Protein AF-0000000078216829 (afdb_homodimer)

Sequence (216 aa):
MSVASSDSDTYIAFGANGDVHVAVPTDGENMTVFKGSKKEAKAKECLLFFDKKTGKVRLEKIASNINVKKTSSSSFPGADSSSSSDSSSDDSDSDSGSDDEVCRLIAYMSVASSDSDTYIAFGANGDVHVAVPTDGENMTVFKGSKKEAKAKECLLFFDKKTGKVRLEKIASNINVKKTSSSSFPGADSSSSSDSSSDDSDSDSGSDDEVCRLIAY

Structure (mmCIF, N/CA/C/O backbone):
data_AF-0000000078216829-model_v1
#
loop_
_entity.id
_entity.type
_entity.pdbx_description
1 polymer 'Ell-associated factor Eaf'
#
loop_
_atom_site.group_PDB
_atom_site.id
_atom_site.type_symbol
_atom_site.label_atom_id
_atom_site.label_alt_id
_atom_site.label_comp_id
_atom_site.label_asym_id
_atom_site.label_entity_id
_atom_site.label_seq_id
_atom_site.pdbx_PDB_ins_code
_atom_site.Cartn_x
_atom_site.Cartn_y
_atom_site.Cartn_z
_atom_site.occupancy
_atom_site.B_iso_or_equiv
_atom_site.auth_seq_id
_atom_site.auth_comp_id
_atom_site.auth_asym_id
_atom_site.auth_atom_id
_atom_site.pdbx_PDB_model_num
ATOM 1 N N . MET A 1 1 ? 10.664 21.344 3.133 1 55.31 1 MET A N 1
ATOM 2 C CA . MET A 1 1 ? 9.422 20.828 3.715 1 55.31 1 MET A CA 1
ATOM 3 C C . MET A 1 1 ? 8.281 20.906 2.711 1 55.31 1 MET A C 1
ATOM 5 O O . MET A 1 1 ? 8.047 21.953 2.104 1 55.31 1 MET A O 1
ATOM 9 N N . SER A 1 2 ? 7.836 19.797 2.213 1 66 2 SER A N 1
ATOM 10 C CA . SER A 1 2 ? 6.695 19.844 1.306 1 66 2 SER A CA 1
ATOM 11 C C . SER A 1 2 ? 5.402 19.484 2.027 1 66 2 SER A C 1
ATOM 13 O O . SER A 1 2 ? 5.379 18.562 2.859 1 66 2 SER A O 1
ATOM 15 N N . VAL A 1 3 ? 4.453 20.406 1.963 1 69.94 3 VAL A N 1
ATOM 16 C CA . VAL A 1 3 ? 3.133 20.156 2.535 1 69.94 3 VAL A CA 1
ATOM 17 C C . VAL A 1 3 ? 2.16 19.734 1.435 1 69.94 3 VAL A C 1
ATOM 19 O O . VAL A 1 3 ? 2.139 20.328 0.357 1 69.94 3 VAL A O 1
ATOM 22 N N . ALA A 1 4 ? 1.515 18.672 1.757 1 71.44 4 ALA A N 1
ATOM 23 C CA . ALA A 1 4 ? 0.477 18.188 0.847 1 71.44 4 ALA A CA 1
ATOM 24 C C . ALA A 1 4 ? -0.878 18.125 1.547 1 71.44 4 ALA A C 1
ATOM 26 O O . ALA A 1 4 ? -0.945 18.016 2.773 1 71.44 4 ALA A O 1
ATOM 27 N N . SER A 1 5 ? -1.912 18.375 0.775 1 72.56 5 SER A N 1
ATOM 28 C CA . SER A 1 5 ? -3.268 18.328 1.314 1 72.56 5 SER A CA 1
ATOM 29 C C . SER A 1 5 ? -4.133 17.344 0.535 1 72.56 5 SER A C 1
ATOM 31 O O . SER A 1 5 ? -3.857 17.047 -0.63 1 72.56 5 SER A O 1
ATOM 33 N N . SER A 1 6 ? -5.047 1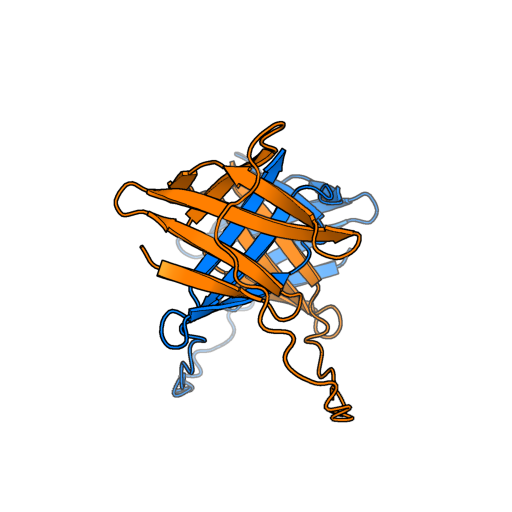6.75 1.249 1 72.69 6 SER A N 1
ATOM 34 C CA . SER A 1 6 ? -6.051 15.898 0.618 1 72.69 6 SER A CA 1
ATOM 35 C C . SER A 1 6 ? -7.363 16.656 0.413 1 72.69 6 SER A C 1
ATOM 37 O O . SER A 1 6 ? -7.5 17.797 0.845 1 72.69 6 SER A O 1
ATOM 39 N N . ASP A 1 7 ? -8.242 15.984 -0.222 1 66.12 7 ASP A N 1
ATOM 40 C CA . ASP A 1 7 ? -9.57 16.562 -0.391 1 66.12 7 ASP A CA 1
ATOM 41 C C . ASP A 1 7 ? -10.305 16.641 0.942 1 66.12 7 ASP A C 1
ATOM 43 O O . ASP A 1 7 ? -11.242 17.438 1.095 1 66.12 7 ASP A O 1
ATOM 47 N N . SER A 1 8 ? -9.914 15.93 1.936 1 68.25 8 SER A N 1
ATOM 48 C CA . SER A 1 8 ? -10.547 15.93 3.252 1 68.25 8 SER A CA 1
ATOM 49 C C . SER A 1 8 ? -9.82 16.859 4.215 1 68.25 8 SER A C 1
ATOM 51 O O . SER A 1 8 ? -9.945 16.734 5.434 1 68.25 8 SER A O 1
ATOM 53 N N . ASP A 1 9 ? -9.07 17.828 3.764 1 77.81 9 ASP A N 1
ATOM 54 C CA . ASP A 1 9 ? -8.367 18.844 4.539 1 77.81 9 ASP A CA 1
ATOM 55 C C . ASP A 1 9 ? -7.262 18.219 5.387 1 77.81 9 ASP A C 1
ATOM 57 O O . ASP A 1 9 ? -6.949 18.719 6.473 1 77.81 9 ASP A O 1
ATOM 61 N N . THR A 1 10 ? -6.938 17.141 5.09 1 82.75 10 THR A N 1
ATOM 62 C CA . THR A 1 10 ? -5.766 16.531 5.703 1 82.75 10 THR A CA 1
ATOM 63 C C . THR A 1 10 ? -4.484 17.141 5.141 1 82.75 10 THR A C 1
ATOM 65 O O . THR A 1 10 ? -4.367 17.344 3.93 1 82.75 10 THR A O 1
ATOM 68 N N . TYR A 1 11 ? -3.625 17.484 6.168 1 85.38 11 TYR A N 1
ATOM 69 C CA . TYR A 1 11 ? -2.34 18.062 5.789 1 85.38 11 TYR A CA 1
ATOM 70 C C . TYR A 1 11 ? -1.196 17.109 6.133 1 85.38 11 TYR A C 1
ATOM 72 O O . TYR A 1 11 ? -1.208 16.469 7.188 1 85.38 11 TYR A O 1
ATOM 80 N N . ILE A 1 12 ? -0.268 17.047 5.109 1 90.62 12 ILE A N 1
ATOM 81 C CA . ILE A 1 12 ? 0.929 16.25 5.359 1 90.62 12 ILE A CA 1
ATOM 82 C C . ILE A 1 12 ? 2.174 17.062 5.027 1 90.62 12 ILE A C 1
ATOM 84 O O . ILE A 1 12 ? 2.236 17.719 3.977 1 90.62 12 ILE A O 1
ATOM 88 N N . ALA A 1 13 ? 3.125 17.078 5.949 1 90.81 13 ALA A N 1
ATOM 89 C CA . ALA A 1 13 ? 4.402 17.766 5.75 1 90.81 13 ALA A CA 1
ATOM 90 C C . ALA A 1 13 ? 5.562 16.766 5.785 1 90.81 13 ALA A C 1
ATOM 92 O O . ALA A 1 13 ? 5.648 15.93 6.688 1 90.81 13 ALA A O 1
ATOM 93 N N . PHE A 1 14 ? 6.324 16.891 4.738 1 89.88 14 PHE A N 1
ATOM 94 C CA . PHE A 1 14 ? 7.531 16.078 4.664 1 89.88 14 PHE A CA 1
ATOM 95 C C . PHE A 1 14 ? 8.773 16.922 4.945 1 89.88 14 PHE A C 1
ATOM 97 O O . PHE A 1 14 ? 8.992 17.938 4.293 1 89.88 14 PHE A O 1
ATOM 104 N N . GLY A 1 15 ? 9.492 16.453 5.875 1 87.44 15 GLY A N 1
ATOM 105 C CA . GLY A 1 15 ? 10.758 17.109 6.172 1 87.44 15 GLY A CA 1
ATOM 106 C C . GLY A 1 15 ? 11.914 16.594 5.352 1 87.44 15 GLY A C 1
ATOM 107 O O . GLY A 1 15 ? 11.797 15.555 4.688 1 87.44 15 GLY A O 1
ATOM 108 N N . ALA A 1 16 ? 13.133 17.344 5.418 1 85.69 16 ALA A N 1
ATOM 109 C CA . ALA A 1 16 ? 14.32 17 4.641 1 85.69 16 ALA A CA 1
ATOM 110 C C . ALA A 1 16 ? 14.914 15.68 5.105 1 85.69 16 ALA A C 1
ATOM 112 O O . ALA A 1 16 ? 15.43 14.898 4.297 1 85.69 16 ALA A O 1
ATOM 113 N N . ASN A 1 17 ? 14.727 15.289 6.383 1 88.06 17 ASN A N 1
ATOM 114 C CA . ASN A 1 17 ? 15.352 14.094 6.934 1 88.06 17 ASN A CA 1
ATOM 115 C C . ASN A 1 17 ? 14.359 12.93 7.016 1 88.06 17 ASN A C 1
ATOM 117 O O . ASN A 1 17 ? 14.555 11.992 7.789 1 88.06 17 ASN A O 1
ATOM 121 N N . GLY A 1 18 ? 13.375 13.047 6.336 1 90.94 18 GLY A N 1
ATOM 122 C CA . GLY A 1 18 ? 12.398 11.969 6.348 1 90.94 18 GLY A CA 1
ATOM 123 C C . GLY A 1 18 ? 11.336 12.133 7.414 1 90.94 18 GLY A C 1
ATOM 124 O O . GLY A 1 18 ? 10.484 11.258 7.59 1 90.94 18 GLY A O 1
ATOM 125 N N . ASP A 1 19 ? 11.367 13.234 8.109 1 95.06 19 ASP A N 1
ATOM 126 C CA . ASP A 1 19 ? 10.32 13.516 9.086 1 95.06 19 ASP A CA 1
ATOM 127 C C . ASP A 1 19 ? 8.977 13.758 8.406 1 95.06 19 ASP A C 1
ATOM 129 O O . ASP A 1 19 ? 8.914 14.391 7.352 1 95.06 19 ASP A O 1
ATOM 133 N N . VAL A 1 20 ? 7.953 13.281 9.148 1 95.44 20 VAL A N 1
ATOM 134 C CA . VAL A 1 20 ? 6.617 13.469 8.594 1 95.44 20 VAL A CA 1
ATOM 135 C C . VAL A 1 20 ? 5.672 13.977 9.688 1 95.44 20 VAL A C 1
ATOM 137 O O . VAL A 1 20 ? 5.68 13.469 10.805 1 95.44 20 VAL A O 1
ATOM 140 N N . HIS A 1 21 ? 4.828 14.898 9.297 1 92.31 21 HIS A N 1
ATOM 141 C CA . HIS A 1 21 ? 3.727 15.391 10.117 1 92.31 21 HIS A CA 1
ATOM 142 C C . HIS A 1 21 ? 2.402 15.297 9.367 1 92.31 21 HIS A C 1
ATOM 144 O O . HIS A 1 21 ? 2.305 15.734 8.219 1 92.31 21 HIS A O 1
ATOM 150 N N . VAL A 1 22 ? 1.506 14.805 10.07 1 92.06 22 VAL A N 1
ATOM 151 C CA . VAL A 1 22 ? 0.167 14.719 9.492 1 92.06 22 VAL A CA 1
ATOM 152 C C . VAL A 1 22 ? -0.834 15.414 10.414 1 92.06 22 VAL A C 1
ATOM 154 O O . VAL A 1 22 ? -0.86 15.164 11.625 1 92.06 22 VAL A O 1
ATOM 157 N N . ALA A 1 23 ? -1.672 16.234 9.828 1 89.81 23 ALA A N 1
ATOM 158 C CA . ALA A 1 23 ? -2.744 16.906 10.555 1 89.81 23 ALA A CA 1
ATOM 159 C C . ALA A 1 23 ? -4.105 16.578 9.953 1 89.81 23 ALA A C 1
ATOM 161 O O . ALA A 1 23 ? -4.332 16.781 8.758 1 89.81 23 ALA A O 1
ATOM 162 N N . VAL A 1 24 ? -4.934 16.125 10.75 1 87.38 24 VAL A N 1
ATOM 163 C CA . VAL A 1 24 ? -6.277 15.75 10.32 1 87.38 24 VAL A CA 1
ATOM 164 C C . VAL A 1 24 ? -7.316 16.516 11.133 1 87.38 24 VAL A C 1
ATOM 166 O O . VAL A 1 24 ? -7.293 16.5 12.367 1 87.38 24 VAL A O 1
ATOM 169 N N . PRO A 1 25 ? -8.156 17.094 10.344 1 83.56 25 PRO A N 1
ATOM 170 C CA . PRO A 1 25 ? -9.219 17.781 11.086 1 83.56 25 PRO A CA 1
ATOM 171 C C . PRO A 1 25 ? -10.117 16.828 11.867 1 83.56 25 PRO A C 1
ATOM 173 O O . PRO A 1 25 ? -10.422 15.734 11.383 1 83.56 25 PRO A O 1
ATOM 176 N N . THR A 1 26 ? -10.406 17.094 13.055 1 82.44 26 THR A N 1
ATOM 177 C CA . THR A 1 26 ? -11.32 16.297 13.859 1 82.44 26 THR A CA 1
ATOM 178 C C . THR A 1 26 ? -12.617 17.047 14.125 1 82.44 26 THR A C 1
ATOM 180 O O . THR A 1 26 ? -13.656 16.734 13.531 1 82.44 26 THR A O 1
ATOM 183 N N . ASP A 1 27 ? -12.805 17.641 15.117 1 78.12 27 ASP A N 1
ATOM 184 C CA . ASP A 1 27 ? -14.016 18.391 15.422 1 78.12 27 ASP A CA 1
ATOM 185 C C . ASP A 1 27 ? -13.75 19.891 15.359 1 78.12 27 ASP A C 1
ATOM 187 O O . ASP A 1 27 ? -12.836 20.406 16 1 78.12 27 ASP A O 1
ATOM 191 N N . GLY A 1 28 ? -14.68 20.547 14.477 1 76.12 28 GLY A N 1
ATOM 192 C CA . GLY A 1 28 ? -14.547 21.984 14.375 1 76.12 28 GLY A CA 1
ATOM 193 C C . GLY A 1 28 ? -13.195 22.422 13.828 1 76.12 28 GLY A C 1
ATOM 194 O O . GLY A 1 28 ? -12.766 21.969 12.773 1 76.12 28 GLY A O 1
ATOM 195 N N . GLU A 1 29 ? -12.617 23.281 14.68 1 78.12 29 GLU A N 1
ATOM 196 C CA . GLU A 1 29 ? -11.312 23.828 14.305 1 78.12 29 GLU A CA 1
ATOM 197 C C . GLU A 1 29 ? -10.18 23 14.898 1 78.12 29 GLU A C 1
ATOM 199 O O . GLU A 1 29 ? -9.008 23.344 14.742 1 78.12 29 GLU A O 1
ATOM 204 N N . ASN A 1 30 ? -10.484 21.891 15.555 1 83.25 30 ASN A N 1
ATOM 205 C CA . ASN A 1 30 ? -9.453 21.078 16.203 1 83.25 30 ASN A CA 1
ATOM 206 C C . ASN A 1 30 ? -8.789 20.141 15.211 1 83.25 30 ASN A C 1
ATOM 208 O O . ASN A 1 30 ? -9.398 19.719 14.219 1 83.25 30 ASN A O 1
ATOM 212 N N . MET A 1 31 ? -7.457 20 15.453 1 86.69 31 MET A N 1
ATOM 213 C CA . MET A 1 31 ? -6.672 19.094 14.625 1 86.69 31 MET A CA 1
ATOM 214 C C . MET A 1 31 ? -6.012 18.016 15.469 1 86.69 31 MET A C 1
ATOM 216 O O . MET A 1 31 ? -5.543 18.281 16.578 1 86.69 31 MET A O 1
ATOM 220 N N . THR A 1 32 ? -6.062 16.781 14.906 1 88.69 32 THR A N 1
ATOM 221 C CA . THR A 1 32 ? -5.203 15.727 15.43 1 88.69 32 THR A CA 1
ATOM 222 C C . THR A 1 32 ? -3.906 15.633 14.625 1 88.69 32 THR A C 1
ATOM 224 O O . THR A 1 32 ? -3.932 15.602 13.398 1 88.69 32 THR A O 1
ATOM 227 N N . VAL A 1 33 ? -2.836 15.602 15.422 1 91.88 33 VAL A N 1
ATOM 228 C CA . VAL A 1 33 ? -1.543 15.602 14.742 1 91.88 33 VAL A CA 1
ATOM 229 C C . VAL A 1 33 ? -0.831 14.273 14.992 1 91.88 33 VAL A C 1
ATOM 231 O O . VAL A 1 33 ? -0.865 13.742 16.094 1 91.88 33 VAL A O 1
ATOM 234 N N . PHE A 1 34 ? -0.252 13.805 13.945 1 93.94 34 PHE A N 1
ATOM 235 C CA . PHE A 1 34 ? 0.616 12.633 13.992 1 93.94 34 PHE A CA 1
ATOM 236 C C . PHE A 1 34 ? 2.033 12.992 13.57 1 93.94 34 PHE A C 1
ATOM 238 O O . PHE A 1 34 ? 2.227 13.828 12.68 1 93.94 34 PHE A O 1
ATOM 245 N N . LYS A 1 35 ? 2.963 12.359 14.203 1 95 35 LYS A N 1
ATOM 246 C CA . LYS A 1 35 ? 4.363 12.547 13.836 1 95 35 LYS A CA 1
ATOM 247 C C . LYS A 1 35 ? 5.055 11.203 13.609 1 95 35 LYS A C 1
ATOM 249 O O . LYS A 1 35 ? 4.777 10.227 14.312 1 95 35 LYS A O 1
ATOM 254 N N . GLY A 1 36 ? 5.965 11.266 12.641 1 96.75 36 GLY A N 1
ATOM 255 C CA . GLY A 1 36 ? 6.73 10.055 12.375 1 96.75 36 GLY A CA 1
ATOM 256 C C . GLY A 1 36 ? 7.777 10.234 11.289 1 96.75 36 GLY A C 1
ATOM 257 O O . GLY A 1 36 ? 8.438 11.273 11.227 1 96.75 36 GLY A O 1
ATOM 258 N N . SER A 1 37 ? 7.996 9.195 10.516 1 97.5 37 SER A N 1
ATOM 259 C CA . SER A 1 37 ? 9.062 9.242 9.523 1 97.5 37 SER A CA 1
ATOM 260 C C . SER A 1 37 ? 8.695 8.445 8.273 1 97.5 37 SER A C 1
ATOM 262 O O . SER A 1 37 ? 7.836 7.559 8.336 1 97.5 37 SER A O 1
ATOM 264 N N . LYS A 1 38 ? 9.336 8.805 7.34 1 96.19 38 LYS A N 1
ATOM 265 C CA . LYS A 1 38 ? 9.258 8.133 6.047 1 96.19 38 LYS A CA 1
ATOM 266 C C . LYS A 1 38 ? 10.516 7.309 5.785 1 96.19 38 LYS A C 1
ATOM 268 O O . LYS A 1 38 ? 11.633 7.809 5.914 1 96.19 38 LYS A O 1
ATOM 273 N N . LYS A 1 39 ? 10.352 6.078 5.426 1 96.06 39 LYS A N 1
ATOM 274 C CA . LYS A 1 39 ? 11.453 5.184 5.062 1 96.06 39 LYS A CA 1
ATOM 275 C C . LYS A 1 39 ? 11.164 4.469 3.748 1 96.06 39 LYS A C 1
ATOM 277 O O . LYS A 1 39 ? 10.016 4.121 3.461 1 96.06 39 LYS A O 1
ATOM 282 N N . GLU A 1 40 ? 12.203 4.207 3.016 1 95.44 40 GLU A N 1
ATOM 283 C CA . GLU A 1 40 ? 12.039 3.453 1.776 1 95.44 40 GLU A CA 1
ATOM 284 C C . GLU A 1 40 ? 11.414 2.086 2.039 1 95.44 40 GLU A C 1
ATOM 286 O O . GLU A 1 40 ? 11.789 1.403 2.998 1 95.44 40 GLU A O 1
ATOM 291 N N . ALA A 1 41 ? 10.445 1.762 1.183 1 96 41 ALA A N 1
ATOM 292 C CA . ALA A 1 41 ? 9.805 0.458 1.331 1 96 41 ALA A CA 1
ATOM 293 C C . ALA A 1 41 ? 10.758 -0.669 0.946 1 96 41 ALA A C 1
ATOM 295 O O . ALA A 1 41 ? 11.578 -0.516 0.034 1 96 41 ALA A O 1
ATOM 296 N N . LYS A 1 42 ? 10.594 -1.781 1.631 1 93.12 42 LYS A N 1
ATOM 297 C CA . LYS A 1 42 ? 11.375 -2.963 1.264 1 93.12 42 LYS A CA 1
ATOM 298 C C . LYS A 1 42 ? 10.875 -3.562 -0.047 1 93.12 42 LYS A C 1
ATOM 300 O O . LYS A 1 42 ? 9.68 -3.504 -0.347 1 93.12 42 LYS A O 1
ATOM 305 N N . ALA A 1 43 ? 11.75 -4.227 -0.682 1 88.25 43 ALA A N 1
ATOM 306 C CA . ALA A 1 43 ? 11.461 -4.805 -1.991 1 88.25 43 ALA A CA 1
ATOM 307 C C . ALA A 1 43 ? 10.445 -5.941 -1.875 1 88.25 43 ALA A C 1
ATOM 309 O O . ALA A 1 43 ? 9.82 -6.324 -2.863 1 88.25 43 ALA A O 1
ATOM 310 N N . LYS A 1 44 ? 10.227 -6.371 -0.737 1 92.94 44 LYS A N 1
ATOM 311 C CA . LYS A 1 44 ? 9.352 -7.527 -0.564 1 92.94 44 LYS A CA 1
ATOM 312 C C . LYS A 1 44 ? 7.883 -7.121 -0.629 1 92.94 44 LYS A C 1
ATOM 314 O O . LYS A 1 44 ? 7 -7.977 -0.686 1 92.94 44 LYS A O 1
ATOM 319 N N . GLU A 1 45 ? 7.59 -5.863 -0.553 1 94.75 45 G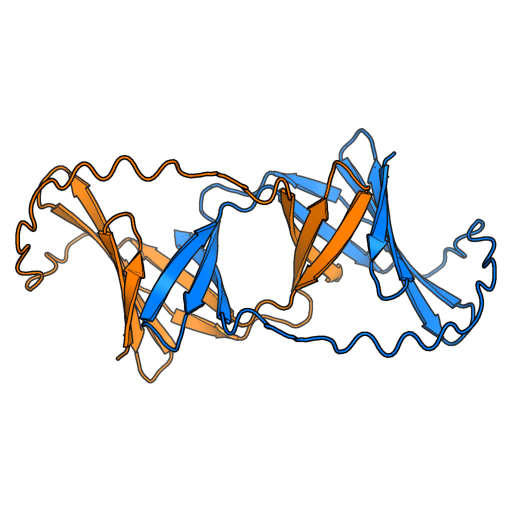LU A N 1
ATOM 320 C CA . GLU A 1 45 ? 6.203 -5.406 -0.559 1 94.75 45 GLU A CA 1
ATOM 321 C C . GLU A 1 45 ? 5.848 -4.742 -1.886 1 94.75 45 GLU A C 1
ATOM 323 O O . GLU A 1 45 ? 6.648 -3.982 -2.439 1 94.75 45 GLU A O 1
ATOM 328 N N . CYS A 1 46 ? 4.668 -4.961 -2.336 1 94.31 46 CYS A N 1
ATOM 329 C CA . CYS A 1 46 ? 4.09 -4.266 -3.479 1 94.31 46 CYS A CA 1
ATOM 330 C C . CYS A 1 46 ? 2.574 -4.168 -3.344 1 94.31 46 CYS A C 1
ATOM 332 O O . CYS A 1 46 ? 1.985 -4.77 -2.443 1 94.31 46 CYS A O 1
ATOM 334 N N . LEU A 1 47 ? 2.062 -3.373 -4.137 1 94.81 47 LEU A N 1
ATOM 335 C CA . LEU A 1 47 ? 0.61 -3.254 -4.195 1 94.81 47 LEU A CA 1
ATOM 336 C C . LEU A 1 47 ? 0.044 -4.074 -5.352 1 94.81 47 LEU A C 1
ATOM 338 O O . LEU A 1 47 ? 0.612 -4.086 -6.445 1 94.81 47 LEU A O 1
ATOM 342 N N . LEU A 1 48 ? -1.04 -4.652 -5.043 1 92.81 48 LEU A N 1
ATOM 343 C CA . LEU A 1 48 ? -1.793 -5.418 -6.031 1 92.81 48 LEU A CA 1
ATOM 344 C C . LEU A 1 48 ? -3.148 -4.77 -6.301 1 92.81 48 LEU A C 1
ATOM 346 O O . LEU A 1 48 ? -3.934 -4.555 -5.375 1 92.81 48 LEU A O 1
ATOM 350 N N . PHE A 1 49 ? -3.311 -4.422 -7.398 1 91.62 49 PHE A N 1
ATOM 351 C CA . PHE A 1 49 ? -4.621 -3.973 -7.852 1 91.62 49 PHE A CA 1
ATOM 352 C C . PH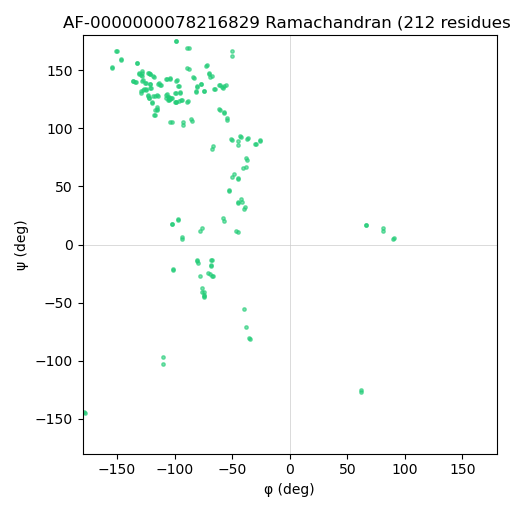E A 1 49 ? -5.355 -5.09 -8.586 1 91.62 49 PHE A C 1
ATOM 354 O O . PHE A 1 49 ? -4.863 -5.605 -9.586 1 91.62 49 PHE A O 1
ATOM 361 N N . PHE A 1 50 ? -6.48 -5.414 -8.117 1 87.25 50 PHE A N 1
ATOM 362 C CA . PHE A 1 50 ? -7.234 -6.535 -8.672 1 87.25 50 PHE A CA 1
ATOM 363 C C . PHE A 1 50 ? -8.539 -6.051 -9.297 1 87.25 50 PHE A C 1
ATOM 365 O O . PHE A 1 50 ? -9.406 -5.512 -8.609 1 87.25 50 PHE A O 1
ATOM 372 N N . ASP A 1 51 ? -8.609 -6.27 -10.617 1 85 51 ASP A N 1
ATOM 373 C CA . ASP A 1 51 ? -9.883 -6.035 -11.289 1 85 51 ASP A CA 1
ATOM 374 C C . ASP A 1 51 ? -10.789 -7.262 -11.203 1 85 51 ASP A C 1
ATOM 376 O O . ASP A 1 51 ? -10.578 -8.242 -11.914 1 85 51 ASP A O 1
ATOM 380 N N . LYS A 1 52 ? -11.727 -7.105 -10.453 1 80.31 52 LYS A N 1
ATOM 381 C CA . LYS A 1 52 ? -12.594 -8.25 -10.18 1 80.31 52 LYS A CA 1
ATOM 382 C C . LYS A 1 52 ? -13.438 -8.602 -11.406 1 80.31 52 LYS A C 1
ATOM 384 O O . LYS A 1 52 ? -13.906 -9.734 -11.539 1 80.31 52 LYS A O 1
ATOM 389 N N . LYS A 1 53 ? -13.625 -7.617 -12.227 1 82.94 53 LYS A N 1
ATOM 390 C CA . LYS A 1 53 ? -14.453 -7.863 -13.398 1 82.94 53 LYS A CA 1
ATOM 391 C C . LYS A 1 53 ? -13.688 -8.656 -14.453 1 82.94 53 LYS A C 1
ATOM 393 O O . LYS A 1 53 ? -14.234 -9.586 -15.055 1 82.94 53 LYS A O 1
ATOM 398 N N . THR A 1 54 ? -12.492 -8.336 -14.625 1 82.44 54 THR A N 1
ATOM 399 C CA . THR A 1 54 ? -11.719 -8.953 -15.703 1 82.44 54 THR A CA 1
ATOM 400 C C . THR A 1 54 ? -10.812 -10.055 -15.148 1 82.44 54 THR A C 1
ATOM 402 O O . THR A 1 54 ? -10.352 -10.922 -15.898 1 82.44 54 THR A O 1
ATOM 405 N N . GLY A 1 55 ? -10.523 -9.984 -13.891 1 78.56 55 GLY A N 1
ATOM 406 C CA . GLY A 1 55 ? -9.586 -10.93 -13.297 1 78.56 55 GLY A CA 1
ATOM 407 C C . GLY A 1 55 ? -8.133 -10.555 -13.539 1 78.56 55 GLY A C 1
ATOM 408 O O . GLY A 1 55 ? -7.238 -11.375 -13.336 1 78.56 55 GLY A O 1
ATOM 409 N N . LYS A 1 56 ? -7.926 -9.398 -13.953 1 82.62 56 LYS A N 1
ATOM 410 C CA . LYS A 1 56 ? -6.555 -8.953 -14.18 1 82.62 56 LYS A CA 1
ATOM 411 C C . LYS A 1 56 ? -5.965 -8.328 -12.922 1 82.62 56 LYS A C 1
ATOM 413 O O . LYS A 1 56 ? -6.684 -7.711 -12.133 1 82.62 56 LYS A O 1
ATOM 418 N N . VAL A 1 57 ? -4.625 -8.492 -12.922 1 87.12 57 VAL A N 1
ATOM 419 C CA . VAL A 1 57 ? -3.914 -7.945 -11.766 1 87.12 57 VAL A CA 1
ATOM 420 C C . VAL A 1 57 ? -2.812 -7 -12.242 1 87.12 57 VAL A C 1
ATOM 422 O O . VAL A 1 57 ? -2.154 -7.262 -13.25 1 87.12 57 VAL A O 1
ATOM 425 N N . ARG A 1 58 ? -2.701 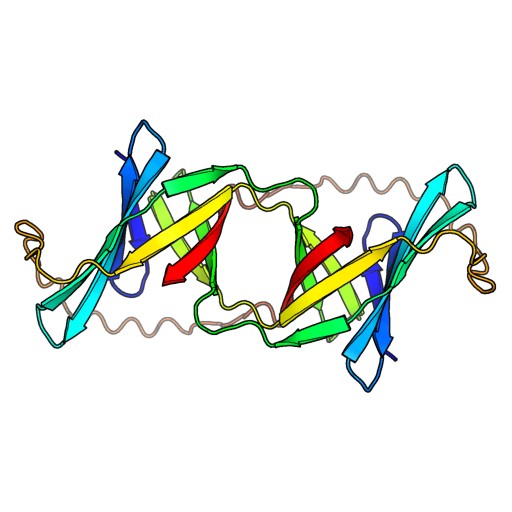-5.949 -11.555 1 88.19 58 ARG A N 1
ATOM 426 C CA . ARG A 1 58 ? -1.604 -5.004 -11.742 1 88.19 58 ARG A CA 1
ATOM 427 C C . ARG A 1 58 ? -0.79 -4.848 -10.461 1 88.19 58 ARG A C 1
ATOM 429 O O . ARG A 1 58 ? -1.353 -4.75 -9.375 1 88.19 58 ARG A O 1
ATOM 436 N N . LEU A 1 59 ? 0.519 -4.895 -10.734 1 89.19 59 LEU A N 1
ATOM 437 C CA . LEU A 1 59 ? 1.423 -4.703 -9.602 1 89.19 59 LEU A CA 1
ATOM 438 C C . LEU A 1 59 ? 2.031 -3.305 -9.625 1 89.19 59 LEU A C 1
ATOM 440 O O . LEU A 1 59 ? 2.34 -2.775 -10.695 1 89.19 59 LEU A O 1
ATOM 444 N N . GLU A 1 60 ? 2.15 -2.807 -8.336 1 90.88 60 GLU A N 1
ATOM 445 C CA . GLU A 1 60 ? 2.77 -1.492 -8.188 1 90.88 60 GLU A CA 1
ATOM 446 C C . GLU A 1 60 ? 3.773 -1.482 -7.035 1 90.88 60 GLU A C 1
ATOM 448 O O . GLU A 1 60 ? 3.518 -2.057 -5.977 1 90.88 60 GLU A O 1
ATOM 453 N N . LYS A 1 61 ? 4.84 -0.751 -7.406 1 92.62 61 LYS A N 1
ATOM 454 C CA . LYS A 1 61 ? 5.863 -0.618 -6.371 1 92.62 61 LYS A CA 1
ATOM 455 C C . LYS A 1 61 ? 5.449 0.404 -5.316 1 92.62 61 LYS A C 1
ATOM 457 O O . LYS A 1 61 ? 4.91 1.461 -5.648 1 92.62 61 LYS A O 1
ATOM 462 N N . ILE A 1 62 ? 5.703 0.081 -4.062 1 96 62 ILE A N 1
ATOM 463 C CA . ILE A 1 62 ? 5.586 1.037 -2.969 1 96 62 ILE A CA 1
ATOM 464 C C . ILE A 1 62 ? 6.914 1.763 -2.775 1 96 62 ILE A C 1
ATOM 466 O O . ILE A 1 62 ? 7.949 1.129 -2.551 1 96 62 ILE A O 1
ATOM 470 N N . ALA A 1 63 ? 6.82 3.023 -2.865 1 95.44 63 ALA A N 1
ATOM 471 C CA . ALA A 1 63 ? 8.055 3.801 -2.787 1 95.44 63 ALA A CA 1
ATOM 472 C C . ALA A 1 63 ? 8.578 3.857 -1.354 1 95.44 63 ALA A C 1
ATOM 474 O O . ALA A 1 63 ? 9.773 3.709 -1.116 1 95.44 63 ALA A O 1
ATOM 475 N N . SER A 1 64 ? 7.684 4.098 -0.418 1 96.5 64 SER A N 1
ATOM 476 C CA . SER A 1 64 ? 8.109 4.27 0.968 1 96.5 64 SER A CA 1
ATOM 477 C C . SER A 1 64 ? 6.984 3.91 1.936 1 96.5 64 SER A C 1
ATOM 479 O O . SER A 1 64 ? 5.805 3.959 1.574 1 96.5 64 SER A O 1
ATOM 481 N N . ASN A 1 65 ? 7.414 3.52 3.051 1 97.38 65 ASN A N 1
ATOM 482 C CA . ASN A 1 65 ? 6.52 3.418 4.199 1 97.38 65 ASN A CA 1
ATOM 483 C C . ASN A 1 65 ? 6.613 4.652 5.094 1 97.38 65 ASN A C 1
ATOM 485 O O . ASN A 1 65 ? 7.711 5.133 5.383 1 97.38 65 ASN A O 1
ATOM 489 N N . ILE A 1 66 ? 5.496 5.117 5.512 1 97 66 ILE A N 1
ATOM 490 C CA . ILE A 1 66 ? 5.383 6.242 6.434 1 97 66 ILE A CA 1
ATOM 491 C C . ILE A 1 66 ? 4.711 5.785 7.727 1 97 66 ILE A C 1
ATOM 493 O O . ILE A 1 66 ? 3.535 5.418 7.73 1 97 66 ILE A O 1
ATOM 497 N N . ASN A 1 67 ? 5.484 5.793 8.711 1 97.44 67 ASN A N 1
ATOM 498 C CA . ASN A 1 67 ? 4.969 5.445 10.031 1 97.44 67 ASN A CA 1
ATOM 499 C C . ASN A 1 67 ? 4.812 6.684 10.914 1 97.44 67 ASN A C 1
ATOM 501 O O . ASN A 1 67 ? 5.781 7.398 11.172 1 97.44 67 ASN A O 1
ATOM 505 N N . VAL A 1 68 ? 3.533 6.852 11.422 1 96.69 68 VAL A N 1
ATOM 506 C CA . VAL A 1 68 ? 3.297 8.023 12.258 1 96.69 68 VAL A CA 1
ATOM 507 C C . VAL A 1 68 ? 2.555 7.602 13.531 1 96.69 68 VAL A C 1
ATOM 509 O O . VAL A 1 68 ? 1.862 6.582 13.547 1 96.69 68 VAL A O 1
ATOM 512 N N . LYS A 1 69 ? 2.729 8.438 14.555 1 96.19 69 LYS A N 1
ATOM 513 C CA . LYS A 1 69 ? 2.072 8.25 15.844 1 96.19 69 LYS A CA 1
ATOM 514 C C . LYS A 1 69 ? 1.341 9.516 16.281 1 96.19 69 LYS A C 1
ATOM 516 O O . LYS A 1 69 ? 1.833 10.625 16.062 1 96.19 69 LYS A O 1
ATOM 521 N N . LYS A 1 70 ? 0.13 9.281 16.891 1 93.56 70 LYS A N 1
ATOM 522 C CA . LYS A 1 70 ? -0.627 10.414 17.406 1 93.56 70 LYS A CA 1
ATOM 523 C C . LYS A 1 70 ? 0.163 11.156 18.484 1 93.56 70 LYS A C 1
ATOM 525 O O . LYS A 1 70 ? 0.743 10.531 19.375 1 93.56 70 LYS A O 1
ATOM 530 N N . THR A 1 71 ? 0.071 12.5 18.328 1 91.5 71 THR A N 1
ATOM 531 C CA . THR A 1 71 ? 0.783 13.312 19.312 1 91.5 71 THR A CA 1
ATOM 532 C C . THR A 1 71 ? -0.184 13.883 20.344 1 91.5 71 THR A C 1
ATOM 534 O O . THR A 1 71 ? -1.336 14.18 20.016 1 91.5 71 THR A O 1
ATOM 537 N N . SER A 1 72 ? -0.329 13.469 21.609 1 74.25 72 SER A N 1
ATOM 538 C CA . SER A 1 72 ? -1.19 14.047 22.641 1 74.25 72 SER A CA 1
ATOM 539 C C . SER A 1 72 ? -1.269 15.562 22.5 1 74.25 72 SER A C 1
ATOM 541 O O . SER A 1 72 ? -2.344 16.156 22.641 1 74.25 72 SER A O 1
ATOM 543 N N . SER A 1 73 ? -0.326 16.375 22.953 1 56.59 73 SER A N 1
ATOM 544 C CA . SER A 1 73 ? -0.397 17.75 23.438 1 56.59 73 SER A CA 1
ATOM 545 C C . SER A 1 73 ? -0.546 18.734 22.281 1 56.59 73 SER A C 1
ATOM 547 O O . SER A 1 73 ? -0.855 19.906 22.5 1 56.59 73 SER A O 1
ATOM 549 N N . SER A 1 74 ? 0.056 18.641 21.031 1 50.25 74 SER A N 1
ATOM 550 C CA . SER A 1 74 ? 0.566 19.891 20.484 1 50.25 74 SER A CA 1
ATOM 551 C C . SER A 1 74 ? -0.471 20.578 19.594 1 50.25 74 SER A C 1
ATOM 553 O O . SER A 1 74 ? -1.104 19.922 18.766 1 50.25 74 SER A O 1
ATOM 555 N N . SER A 1 75 ? -1.099 21.594 20.141 1 46.22 75 SER A N 1
ATOM 556 C CA . SER A 1 75 ? -1.786 22.625 19.359 1 46.22 75 SER A CA 1
ATOM 557 C C . SER A 1 75 ? -1.012 22.953 18.078 1 46.22 75 SER A C 1
ATOM 559 O O . SER A 1 75 ? 0.157 23.344 18.141 1 46.22 75 SER A O 1
ATOM 561 N N . PHE A 1 76 ? -1.318 22.297 17.109 1 47.91 76 PHE A N 1
ATOM 562 C CA . PHE A 1 76 ? -0.741 22.828 15.891 1 47.91 76 PHE A CA 1
ATOM 563 C C . PHE A 1 76 ? -0.855 24.359 15.859 1 47.91 76 PHE A C 1
ATOM 565 O O . PHE A 1 76 ? -1.949 24.906 16.016 1 47.91 76 PHE A O 1
ATOM 572 N N . PRO A 1 77 ? 0.13 25.109 16.312 1 40.53 77 PRO A N 1
ATOM 573 C CA . PRO A 1 77 ? 0.006 26.562 16.219 1 40.53 77 PRO A CA 1
ATOM 574 C C . PRO A 1 77 ? -0.633 27.016 14.906 1 40.53 77 PRO A C 1
ATOM 576 O O . PRO A 1 77 ? -1.353 28.016 14.883 1 40.53 77 PRO A O 1
ATOM 579 N N . GLY A 1 78 ? -0.057 26.609 13.867 1 38.25 78 GLY A N 1
ATOM 580 C CA . GLY A 1 78 ? -0.114 27.516 12.727 1 38.25 78 GLY A CA 1
ATOM 581 C C . GLY A 1 78 ? -1.456 27.484 12.023 1 38.25 78 GLY A C 1
ATOM 582 O O . GLY A 1 78 ? -1.611 28.094 10.961 1 38.25 78 GLY A O 1
ATOM 583 N N . ALA A 1 79 ? -2.184 26.484 12.039 1 39.53 79 ALA A N 1
ATOM 584 C CA . ALA A 1 79 ? -3.014 26.469 10.836 1 39.53 79 ALA A CA 1
ATOM 585 C C . ALA A 1 79 ? -4.02 27.625 10.852 1 39.53 79 ALA A C 1
ATOM 587 O O . ALA A 1 79 ? -4.871 27.703 11.742 1 39.53 79 ALA A O 1
ATOM 588 N N . ASP A 1 80 ? -3.66 28.812 10.469 1 33.28 80 ASP A N 1
ATOM 589 C CA . ASP A 1 80 ? -4.684 29.797 10.133 1 33.28 80 ASP A CA 1
ATOM 590 C C . ASP A 1 80 ? -5.773 29.188 9.258 1 33.28 80 ASP A C 1
ATOM 592 O O . ASP A 1 80 ? -5.484 28.641 8.188 1 33.28 80 ASP A O 1
ATOM 596 N N . SER A 1 81 ? -6.73 28.672 9.883 1 34.75 81 SER A N 1
ATOM 597 C CA . SER A 1 81 ? -7.949 28.094 9.312 1 34.75 81 SER A CA 1
ATOM 598 C C . SER A 1 81 ? -8.602 29.047 8.32 1 34.75 81 SER A C 1
ATOM 600 O O . SER A 1 81 ? -9.234 30.031 8.711 1 34.75 81 SER A O 1
ATOM 602 N N . SER A 1 82 ? -7.93 29.5 7.234 1 29.22 82 SER A N 1
ATOM 603 C CA . SER A 1 82 ? -8.82 30.266 6.363 1 29.22 82 SER A CA 1
ATOM 604 C C . SER A 1 82 ? -10.016 29.422 5.93 1 29.22 82 SER A C 1
ATOM 606 O O . SER A 1 82 ? -9.883 28.234 5.652 1 29.22 82 SER A O 1
ATOM 608 N N . SER A 1 83 ? -11.172 29.812 6.387 1 29.52 83 SER A N 1
ATOM 609 C CA . SER A 1 83 ? -12.539 29.375 6.152 1 29.52 83 SER A CA 1
ATOM 610 C C . SER A 1 83 ? -12.867 29.344 4.664 1 29.52 83 SER A C 1
ATOM 612 O O . SER A 1 83 ? -13.062 30.391 4.047 1 29.52 83 SER A O 1
ATOM 614 N N . SER A 1 84 ? -12.094 28.812 3.758 1 29.48 84 SER A N 1
ATOM 615 C CA . SER A 1 84 ? -12.664 28.922 2.42 1 29.48 84 SER A CA 1
ATOM 616 C C . SER A 1 84 ? -14.047 28.281 2.361 1 29.48 84 SER A C 1
ATOM 618 O O . SER A 1 84 ? -14.367 27.406 3.158 1 29.48 84 SER A O 1
ATOM 620 N N . SER A 1 85 ? -15.023 29.078 1.62 1 28.05 85 SER A N 1
ATOM 621 C CA . SER A 1 85 ? -16.422 29.016 1.204 1 28.05 85 SER A CA 1
ATOM 622 C C . SER A 1 85 ? -16.734 27.688 0.531 1 28.05 85 SER A C 1
ATOM 624 O O . SER A 1 85 ? -15.828 27 0.054 1 28.05 85 SER A O 1
ATOM 626 N N . ASP A 1 86 ? -18.156 27.453 0.376 1 30.92 86 ASP A N 1
ATOM 627 C CA . ASP A 1 86 ? -19.172 26.422 0.226 1 30.92 86 ASP A CA 1
ATOM 628 C C . ASP A 1 86 ? -19.203 25.891 -1.206 1 30.92 86 ASP A C 1
ATOM 630 O O . ASP A 1 86 ? -20.188 25.266 -1.613 1 30.92 86 ASP A O 1
ATOM 634 N N . SER A 1 87 ? -18.25 26.172 -2.096 1 31.12 87 SER A N 1
ATOM 635 C CA . SER A 1 87 ? -18.859 25.922 -3.398 1 31.12 87 SER A CA 1
ATOM 636 C C . SER A 1 87 ? -19.266 24.453 -3.533 1 31.12 87 SER A C 1
ATOM 638 O O . SER A 1 87 ? -18.562 23.562 -3.078 1 31.12 87 SER A O 1
ATOM 640 N N . SER A 1 88 ? -20.594 24.312 -3.672 1 31.06 88 SER A N 1
ATOM 641 C CA . SER A 1 88 ? -21.406 23.125 -3.902 1 31.06 88 SER A CA 1
ATOM 642 C C . SER A 1 88 ? -20.969 22.391 -5.168 1 31.06 88 SER A C 1
ATOM 644 O O . SER A 1 88 ? -21.797 22.078 -6.023 1 31.06 88 SER A O 1
ATOM 646 N N . SER A 1 89 ? -19.766 22.594 -5.668 1 30.44 89 SER A N 1
ATOM 647 C CA . SER A 1 89 ? -19.766 21.969 -6.988 1 30.44 89 SER A CA 1
ATOM 648 C C . SER A 1 89 ? -20.188 20.5 -6.918 1 30.44 89 SER A C 1
ATOM 650 O O . SER A 1 89 ? -19.875 19.812 -5.953 1 30.44 89 SER A O 1
ATOM 652 N N . ASP A 1 90 ? -21.406 20.344 -7.402 1 30.55 90 ASP A N 1
ATOM 653 C CA . ASP A 1 90 ? -21.984 19.047 -7.742 1 30.55 90 ASP A CA 1
ATOM 654 C C . ASP A 1 90 ? -21 18.188 -8.516 1 30.55 90 ASP A C 1
ATOM 656 O O . ASP A 1 90 ? -20.797 18.391 -9.719 1 30.55 90 ASP A O 1
ATOM 660 N N . ASP A 1 91 ? -19.766 18.25 -8.211 1 33 91 ASP A N 1
ATOM 661 C CA . ASP A 1 91 ? -18.969 17.375 -9.055 1 33 91 ASP A CA 1
ATOM 662 C C . ASP A 1 91 ? -19.547 15.961 -9.086 1 33 91 ASP A C 1
ATOM 664 O O . ASP A 1 91 ? -19.922 15.414 -8.047 1 33 91 ASP A O 1
ATOM 668 N N . SER A 1 92 ? -20.438 15.766 -10.102 1 33.22 92 SER A N 1
ATOM 669 C CA . SER A 1 92 ? -20.75 14.398 -10.492 1 33.22 92 SER A CA 1
ATOM 670 C C . SER A 1 92 ? -19.516 13.508 -10.43 1 33.22 92 SER A C 1
ATOM 672 O O . SER A 1 92 ? -18.531 13.758 -11.125 1 33.22 92 SER A O 1
ATOM 674 N N . ASP A 1 93 ? -19.172 13.203 -9.273 1 35.06 93 ASP A N 1
ATOM 675 C CA . ASP A 1 93 ? -18.125 12.219 -9.086 1 35.06 93 ASP A CA 1
ATOM 676 C C . ASP A 1 93 ? -18.328 11.008 -10 1 35.06 93 ASP A C 1
ATOM 678 O O . ASP A 1 93 ? -19.312 10.289 -9.875 1 35.06 93 ASP A O 1
ATOM 682 N N . SER A 1 94 ? -18.406 11.273 -11.305 1 35.16 94 SER A N 1
ATOM 683 C CA . SER A 1 94 ? -18.266 10.023 -12.047 1 35.16 94 SER A CA 1
ATOM 684 C C . SER A 1 94 ? -17.188 9.133 -11.414 1 35.16 94 SER A C 1
ATOM 686 O O . SER A 1 94 ? -16 9.453 -11.469 1 35.16 94 SER A O 1
ATOM 688 N N . ASP A 1 95 ? -17.484 8.734 -10.266 1 37.91 95 ASP A N 1
ATOM 689 C CA . ASP A 1 95 ? -16.641 7.703 -9.664 1 37.91 95 ASP A CA 1
ATOM 690 C C . ASP A 1 95 ? -16.281 6.625 -10.688 1 37.91 95 ASP A C 1
ATOM 692 O O . ASP A 1 95 ? -17.109 5.773 -11.016 1 37.91 95 ASP A O 1
ATOM 696 N N . SER A 1 96 ? -16.031 7.047 -11.875 1 41.72 96 SER A N 1
ATOM 697 C CA . SER A 1 96 ? -15.398 5.887 -12.492 1 41.72 96 SER A CA 1
ATOM 698 C C . SER A 1 96 ? -14.477 5.176 -11.508 1 41.72 96 SER A C 1
ATOM 700 O O . SER A 1 96 ? -13.289 5.516 -11.398 1 41.72 96 SER A O 1
ATOM 702 N N . GLY A 1 97 ? -14.836 5.219 -10.289 1 45.44 97 GLY A N 1
ATOM 703 C CA . GLY A 1 97 ? -14.117 4.5 -9.25 1 45.44 97 GLY A CA 1
ATOM 704 C C . GLY A 1 97 ? -13.445 3.234 -9.75 1 45.44 97 GLY A C 1
ATOM 705 O O . GLY A 1 97 ? -14.07 2.43 -10.445 1 45.44 97 GLY A O 1
ATOM 706 N N . SER A 1 98 ? -12.289 3.375 -10.242 1 55.84 98 SER A N 1
ATOM 707 C CA . SER A 1 98 ? -11.539 2.148 -10.492 1 55.84 98 SER A CA 1
ATOM 708 C C . SER A 1 98 ? -12 1.022 -9.57 1 55.84 98 SER A C 1
ATOM 710 O O . SER A 1 98 ? -12.062 1.197 -8.352 1 55.84 98 SER A O 1
ATOM 712 N N . ASP A 1 99 ? -12.977 0.271 -10 1 74.56 99 ASP A N 1
ATOM 713 C CA . ASP A 1 99 ? -13.531 -0.932 -9.391 1 74.56 99 ASP A CA 1
ATOM 714 C C . ASP A 1 99 ? -12.43 -1.875 -8.922 1 74.56 99 ASP A C 1
ATOM 716 O O . ASP A 1 99 ? -12.695 -3.029 -8.578 1 74.56 99 ASP A O 1
ATOM 720 N N . ASP A 1 100 ? -11.25 -1.364 -8.938 1 85.94 100 ASP A N 1
ATOM 721 C CA . ASP A 1 100 ? -10.195 -2.285 -8.523 1 85.94 100 ASP A CA 1
ATOM 722 C C . ASP A 1 100 ? -10.109 -2.379 -7.004 1 85.94 100 ASP A C 1
ATOM 724 O O . ASP A 1 100 ? -10.25 -1.375 -6.305 1 85.94 100 ASP A O 1
ATOM 728 N N . GLU A 1 101 ? -9.977 -3.633 -6.578 1 91.75 101 GLU A N 1
ATOM 729 C CA . GLU A 1 101 ? -9.609 -3.854 -5.184 1 91.75 101 GLU A CA 1
ATOM 730 C C . GLU A 1 101 ? -8.102 -3.705 -4.977 1 91.75 101 GLU A C 1
ATOM 732 O O . GLU A 1 101 ? -7.309 -4.246 -5.75 1 91.75 101 GLU A O 1
ATOM 737 N N . VAL A 1 102 ? -7.73 -2.939 -3.973 1 94.25 102 VAL A N 1
ATOM 738 C CA . VAL A 1 102 ? -6.316 -2.707 -3.699 1 94.25 102 VAL A CA 1
ATOM 739 C C . VAL A 1 102 ? -5.875 -3.551 -2.506 1 94.25 102 VAL A C 1
ATOM 741 O O . VAL A 1 102 ? -6.438 -3.439 -1.415 1 94.25 102 VAL A O 1
ATOM 744 N N . CYS A 1 103 ? -4.781 -4.344 -2.77 1 95.25 103 CYS A N 1
ATOM 745 C CA . CYS A 1 103 ? -4.215 -5.195 -1.729 1 95.25 103 CYS A CA 1
ATOM 746 C C . CYS A 1 103 ? -2.713 -4.969 -1.6 1 95.25 103 CYS A C 1
ATOM 748 O O . CYS A 1 103 ? -2.049 -4.613 -2.574 1 95.25 103 CYS A O 1
ATOM 750 N N . ARG A 1 104 ? -2.289 -5.121 -0.442 1 96.44 104 ARG A N 1
ATOM 751 C CA . ARG A 1 104 ? -0.848 -5.152 -0.219 1 96.44 104 ARG A CA 1
ATOM 752 C C . ARG A 1 104 ? -0.326 -6.586 -0.224 1 96.44 104 ARG A C 1
ATOM 754 O O . ARG A 1 104 ? -0.841 -7.441 0.496 1 96.44 104 ARG A O 1
ATOM 761 N N . LEU A 1 105 ? 0.621 -6.84 -1.067 1 95.88 105 LEU A N 1
ATOM 762 C CA . LEU A 1 105 ? 1.251 -8.148 -1.167 1 95.88 105 LEU A CA 1
ATOM 763 C C . LEU A 1 105 ? 2.641 -8.133 -0.541 1 95.88 105 LEU A C 1
ATOM 765 O O . LEU A 1 105 ? 3.461 -7.27 -0.858 1 95.88 105 LEU A O 1
ATOM 769 N N . ILE A 1 106 ? 2.863 -9.031 0.347 1 95.81 106 ILE A N 1
ATOM 770 C CA . ILE A 1 106 ? 4.156 -9.195 1.008 1 95.81 106 ILE A CA 1
ATOM 771 C C . ILE A 1 106 ? 4.711 -10.586 0.726 1 95.81 106 ILE A C 1
ATOM 773 O O . ILE A 1 106 ? 4.09 -11.594 1.077 1 95.81 106 ILE A O 1
ATOM 777 N N . ALA A 1 107 ? 5.879 -10.602 0.164 1 93.94 107 ALA A N 1
ATOM 778 C CA . ALA A 1 107 ? 6.492 -11.883 -0.175 1 93.94 107 ALA A CA 1
ATOM 779 C C . ALA A 1 107 ? 7.762 -12.117 0.636 1 93.94 107 ALA A C 1
ATOM 781 O O . ALA A 1 107 ? 8.648 -11.258 0.665 1 93.94 107 ALA A O 1
ATOM 782 N N . TYR A 1 108 ? 7.805 -13.328 1.288 1 91.56 108 TYR A N 1
ATOM 783 C CA . TYR A 1 108 ? 8.961 -13.688 2.104 1 91.56 108 TYR A CA 1
ATOM 784 C C . TYR A 1 108 ? 9.773 -14.789 1.435 1 91.56 108 TYR A C 1
ATOM 786 O O . TYR A 1 108 ? 9.227 -15.633 0.721 1 91.56 108 TYR A O 1
ATOM 794 N N . 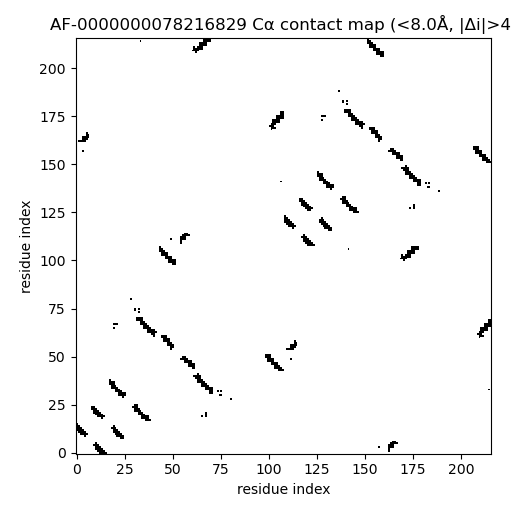MET B 1 1 ? -12.211 -20.391 -6.508 1 55.75 1 MET B N 1
ATOM 795 C CA . MET B 1 1 ? -10.812 -20.047 -6.738 1 55.75 1 MET B CA 1
ATOM 796 C C . MET B 1 1 ? -10.672 -19.078 -7.898 1 55.75 1 MET B C 1
ATOM 798 O O . MET B 1 1 ? -11.234 -19.297 -8.969 1 55.75 1 MET B O 1
ATOM 802 N N . SER B 1 2 ? -10.336 -17.859 -7.609 1 67.19 2 SER B N 1
ATOM 803 C CA . SER B 1 2 ? -10.141 -16.922 -8.711 1 67.19 2 SER B CA 1
ATOM 804 C C . SER B 1 2 ? -8.656 -16.766 -9.047 1 67.19 2 SER B C 1
ATOM 806 O O . SER B 1 2 ? -7.82 -16.703 -8.141 1 67.19 2 SER B O 1
ATOM 808 N N . VAL B 1 3 ? -8.32 -17.047 -10.289 1 70.06 3 VAL B N 1
ATOM 809 C CA . VAL B 1 3 ? -6.953 -16.859 -10.766 1 70.06 3 VAL B CA 1
ATOM 810 C C . VAL B 1 3 ? -6.852 -15.539 -11.531 1 70.06 3 VAL B C 1
ATOM 812 O O . VAL B 1 3 ? -7.723 -15.219 -12.344 1 70.06 3 VAL B O 1
ATOM 815 N N . ALA B 1 4 ? -5.852 -14.828 -11.117 1 71.25 4 ALA B N 1
ATOM 816 C CA . ALA B 1 4 ? -5.566 -13.578 -11.82 1 71.25 4 ALA B CA 1
ATOM 817 C C . ALA B 1 4 ? -4.152 -13.578 -12.383 1 71.25 4 ALA B C 1
ATOM 819 O O . ALA B 1 4 ? -3.281 -14.305 -11.906 1 71.25 4 ALA B O 1
ATOM 820 N N . SER B 1 5 ? -4 -12.93 -13.508 1 72.81 5 SER B N 1
ATOM 821 C CA . SER B 1 5 ? -2.693 -12.828 -14.148 1 72.81 5 SER B CA 1
ATOM 822 C C . SER B 1 5 ? -2.287 -11.367 -14.336 1 72.81 5 SER B C 1
ATOM 824 O O . SER B 1 5 ? -3.141 -10.484 -14.406 1 72.81 5 SER B O 1
ATOM 826 N N . SER B 1 6 ? -0.998 -11.156 -14.25 1 72.88 6 SER B N 1
ATOM 827 C CA . SER B 1 6 ? -0.441 -9.844 -14.555 1 72.88 6 SER B CA 1
ATOM 828 C C . SER B 1 6 ? 0.115 -9.797 -15.977 1 72.88 6 SER B C 1
ATOM 830 O O . SER B 1 6 ? 0.137 -10.812 -16.672 1 72.88 6 SER B O 1
ATOM 832 N N . ASP B 1 7 ? 0.521 -8.633 -16.312 1 66.12 7 ASP B N 1
ATOM 833 C CA . ASP B 1 7 ? 1.159 -8.484 -17.625 1 66.12 7 ASP B CA 1
ATOM 834 C C . ASP B 1 7 ? 2.51 -9.203 -17.656 1 66.12 7 ASP B C 1
ATOM 836 O O . ASP B 1 7 ? 3.012 -9.539 -18.734 1 66.12 7 ASP B O 1
ATOM 840 N N . SER B 1 8 ? 3.094 -9.523 -16.547 1 68.06 8 SER B N 1
ATOM 841 C CA . SER B 1 8 ? 4.383 -10.203 -16.469 1 68.06 8 SER B CA 1
ATOM 842 C C . SER B 1 8 ? 4.203 -11.703 -16.281 1 68.06 8 SER B C 1
ATOM 844 O O . SER B 1 8 ? 5.117 -12.391 -15.812 1 68.06 8 SER B O 1
ATOM 846 N N . ASP B 1 9 ? 3.09 -12.273 -16.609 1 78.06 9 ASP B N 1
ATOM 847 C CA . ASP B 1 9 ? 2.777 -13.695 -16.562 1 78.06 9 ASP B CA 1
ATOM 848 C C . ASP B 1 9 ? 2.75 -14.195 -15.117 1 78.06 9 ASP B C 1
ATOM 850 O O . ASP B 1 9 ? 3.062 -15.359 -14.852 1 78.06 9 ASP B O 1
ATOM 854 N N . THR B 1 10 ? 2.676 -13.391 -14.297 1 82.94 10 THR B N 1
ATOM 855 C CA . THR B 1 10 ? 2.447 -13.758 -12.898 1 82.94 10 THR B CA 1
ATOM 856 C C . THR B 1 10 ? 1 -14.188 -12.688 1 82.94 10 THR B C 1
ATOM 858 O O . THR B 1 10 ? 0.075 -13.555 -13.195 1 82.94 10 THR B O 1
ATOM 861 N N . TYR B 1 11 ? 0.949 -15.375 -11.984 1 85.38 11 TYR B N 1
ATOM 862 C CA . TYR B 1 11 ? -0.373 -15.914 -11.68 1 85.38 11 TYR B CA 1
ATOM 863 C C . TYR B 1 11 ? -0.652 -15.859 -10.18 1 85.38 11 TYR B C 1
ATOM 865 O O . TYR B 1 11 ? 0.237 -16.125 -9.367 1 85.38 11 TYR B O 1
ATOM 873 N N . ILE B 1 12 ? -1.939 -15.438 -9.898 1 90.5 12 ILE B N 1
ATOM 874 C CA . ILE B 1 12 ? -2.361 -15.445 -8.508 1 90.5 12 ILE B CA 1
ATOM 875 C C . ILE B 1 12 ? -3.699 -16.172 -8.375 1 90.5 12 ILE B C 1
ATOM 877 O O . ILE B 1 12 ? -4.621 -15.922 -9.156 1 90.5 12 ILE B O 1
ATOM 881 N N . ALA B 1 13 ? -3.77 -17.078 -7.414 1 90.75 13 ALA B N 1
ATOM 882 C CA . ALA B 1 13 ? -5 -17.812 -7.117 1 90.75 13 ALA B CA 1
ATOM 883 C C . ALA B 1 13 ? -5.473 -17.531 -5.695 1 90.75 13 ALA B C 1
ATOM 885 O O . ALA B 1 13 ? -4.688 -17.594 -4.746 1 90.75 13 ALA B O 1
ATOM 886 N N . PHE B 1 14 ? -6.723 -17.156 -5.676 1 89.94 14 PHE B N 1
ATOM 887 C CA . PHE B 1 14 ? -7.352 -16.938 -4.379 1 89.94 14 PHE B CA 1
ATOM 888 C C . PHE B 1 14 ? -8.297 -18.078 -4.035 1 89.94 14 PHE B C 1
ATOM 890 O O . PHE B 1 14 ? -9.195 -18.406 -4.812 1 89.94 14 PHE B O 1
ATOM 897 N N . GLY B 1 15 ? -8.047 -18.594 -2.912 1 87.31 15 GLY B N 1
ATOM 898 C CA . GLY B 1 15 ? -8.945 -19.641 -2.432 1 87.31 15 GLY B CA 1
ATOM 899 C C . GLY B 1 15 ? -10.117 -19.109 -1.641 1 87.31 15 GLY B C 1
ATOM 900 O O . GLY B 1 15 ? -10.141 -17.922 -1.283 1 87.31 15 GLY B O 1
ATOM 901 N N . ALA B 1 16 ? -11.148 -20.047 -1.348 1 85.5 16 ALA B N 1
ATOM 902 C CA . ALA B 1 16 ? -12.375 -19.672 -0.646 1 85.5 16 ALA B CA 1
ATOM 903 C C . ALA B 1 16 ? -12.078 -19.266 0.796 1 85.5 16 ALA B C 1
ATOM 905 O O . ALA B 1 16 ? -12.719 -18.359 1.338 1 85.5 16 ALA B O 1
ATOM 906 N N . ASN B 1 17 ? -10.992 -19.797 1.398 1 87.94 17 ASN B N 1
ATOM 907 C CA . ASN B 1 17 ? -10.703 -19.547 2.807 1 87.94 17 ASN B CA 1
ATOM 908 C C . ASN B 1 17 ? -9.602 -18.5 2.973 1 87.94 17 ASN B C 1
ATOM 910 O O . ASN B 1 17 ? -8.953 -18.438 4.02 1 87.94 17 ASN B O 1
ATOM 914 N N . GLY B 1 18 ? -9.391 -17.828 2.02 1 90.88 18 GLY B N 1
ATOM 915 C CA . GLY B 1 18 ? -8.367 -16.797 2.117 1 90.88 18 GLY B CA 1
ATOM 916 C C . GLY B 1 18 ? -6.992 -17.281 1.715 1 90.88 18 GLY B C 1
ATOM 917 O O . GLY B 1 18 ? -6.012 -16.547 1.823 1 90.88 18 GLY B O 1
ATOM 918 N N . ASP B 1 19 ? -6.91 -18.5 1.238 1 95 19 ASP B N 1
ATOM 919 C CA . ASP B 1 19 ? -5.633 -19.016 0.746 1 95 19 ASP B CA 1
ATOM 920 C C . ASP B 1 19 ? -5.215 -18.312 -0.537 1 95 19 ASP B C 1
ATOM 922 O O . ASP B 1 19 ? -6.051 -18.016 -1.392 1 95 19 ASP B O 1
ATOM 926 N N . VAL B 1 20 ? -3.867 -18.156 -0.584 1 95.5 20 VAL B N 1
ATOM 927 C CA . VAL B 1 20 ? -3.352 -17.484 -1.777 1 95.5 20 VAL B CA 1
ATOM 928 C C . VAL B 1 20 ? -2.148 -18.266 -2.318 1 95.5 20 VAL B C 1
ATOM 930 O O . VAL B 1 20 ? -1.271 -18.672 -1.554 1 95.5 20 VAL B O 1
ATOM 933 N N . HIS B 1 21 ? -2.111 -18.359 -3.631 1 92.5 21 HIS B N 1
ATOM 934 C CA . HIS B 1 21 ? -0.969 -18.891 -4.367 1 92.5 21 HIS B CA 1
ATOM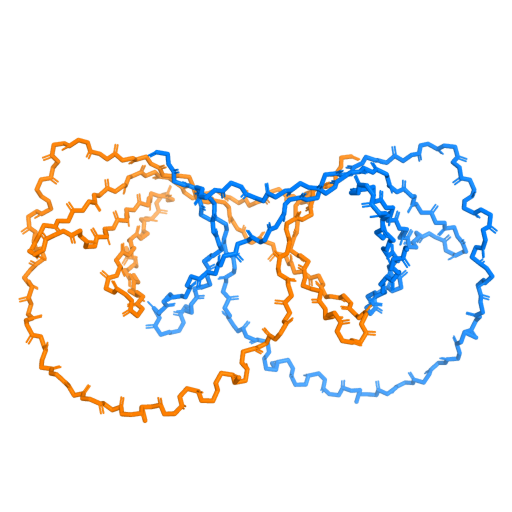 935 C C . HIS B 1 21 ? -0.503 -17.922 -5.445 1 92.5 21 HIS B C 1
ATOM 937 O O . HIS B 1 21 ? -1.314 -17.422 -6.223 1 92.5 21 HIS B O 1
ATOM 943 N N . VAL B 1 22 ? 0.732 -17.781 -5.426 1 92.06 22 VAL B N 1
ATOM 944 C CA . VAL B 1 22 ? 1.32 -16.922 -6.449 1 92.06 22 VAL B CA 1
ATOM 945 C C . VAL B 1 22 ? 2.396 -17.688 -7.215 1 92.06 22 VAL B C 1
ATOM 947 O O . VAL B 1 22 ? 3.275 -18.312 -6.609 1 92.06 22 VAL B O 1
ATOM 950 N N . ALA B 1 23 ? 2.348 -17.578 -8.516 1 89.44 23 ALA B N 1
ATOM 951 C CA . ALA B 1 23 ? 3.355 -18.172 -9.383 1 89.44 23 ALA B CA 1
ATOM 952 C C . ALA B 1 23 ? 4.016 -17.125 -10.266 1 89.44 23 ALA B C 1
ATOM 954 O O . ALA B 1 23 ? 3.336 -16.406 -10.992 1 89.44 23 ALA B O 1
ATOM 955 N N . VAL B 1 24 ? 5.246 -17.094 -10.203 1 87.38 24 VAL B N 1
ATOM 956 C CA . VAL B 1 24 ? 6.023 -16.125 -10.969 1 87.38 24 VAL B CA 1
ATOM 957 C C . VAL B 1 24 ? 7.031 -16.859 -11.852 1 87.38 24 VAL B C 1
ATOM 959 O O . VAL B 1 24 ? 7.824 -17.672 -11.359 1 87.38 24 VAL B O 1
ATOM 962 N N . PRO B 1 25 ? 6.922 -16.469 -13.078 1 83.75 25 PRO B N 1
ATOM 963 C CA . PRO B 1 25 ? 7.922 -17.094 -13.945 1 83.75 25 PRO B CA 1
ATOM 964 C C . PRO B 1 25 ? 9.352 -16.672 -13.602 1 83.75 25 PRO B C 1
ATOM 966 O O . PRO B 1 25 ? 9.586 -15.516 -13.258 1 83.75 25 PRO B O 1
ATOM 969 N N . THR B 1 26 ? 10.242 -17.531 -13.523 1 82.19 26 THR B N 1
ATOM 970 C CA . THR B 1 26 ? 11.648 -17.25 -13.289 1 82.19 26 THR B CA 1
ATOM 971 C C . THR B 1 26 ? 12.469 -17.531 -14.547 1 82.19 26 THR B C 1
ATOM 973 O O . THR B 1 26 ? 12.711 -16.641 -15.352 1 82.19 26 THR B O 1
ATOM 976 N N . ASP B 1 27 ? 13.133 -18.516 -14.656 1 77.88 27 ASP B N 1
ATOM 977 C CA . ASP B 1 27 ? 13.938 -18.859 -15.828 1 77.88 27 ASP B CA 1
ATOM 978 C C . ASP B 1 27 ? 13.242 -19.922 -16.672 1 77.88 27 ASP B C 1
ATOM 980 O O . ASP B 1 27 ? 12.852 -20.969 -16.172 1 77.88 27 ASP B O 1
ATOM 984 N N . GLY B 1 28 ? 13.125 -19.484 -18.047 1 76.19 28 GLY B N 1
ATOM 985 C CA . GLY B 1 28 ? 12.516 -20.438 -18.953 1 76.19 28 GLY B CA 1
ATOM 986 C C . GLY B 1 28 ? 11.078 -20.781 -18.594 1 76.19 28 GLY B C 1
ATOM 987 O O . GLY B 1 28 ? 10.25 -19.891 -18.422 1 76.19 28 GLY B O 1
ATOM 988 N N . GLU B 1 29 ? 10.953 -22.094 -18.5 1 78.12 29 GLU B N 1
ATOM 989 C CA . GLU B 1 29 ? 9.625 -22.609 -18.172 1 78.12 29 GLU B CA 1
ATOM 990 C C . GLU B 1 29 ? 9.469 -22.812 -16.672 1 78.12 29 GLU B C 1
ATOM 992 O O . GLU B 1 29 ? 8.438 -23.312 -16.203 1 78.12 29 GLU B O 1
ATOM 997 N N . ASN B 1 30 ? 10.445 -22.406 -15.844 1 83.25 30 ASN B N 1
ATOM 998 C CA . ASN B 1 30 ? 10.391 -22.625 -14.406 1 83.25 30 ASN B CA 1
ATOM 999 C C . ASN B 1 30 ? 9.57 -21.531 -13.711 1 83.25 30 ASN B C 1
ATOM 1001 O O . ASN B 1 30 ? 9.477 -20.406 -14.203 1 83.25 30 ASN B O 1
ATOM 1005 N N . MET B 1 31 ? 8.852 -22.031 -12.664 1 86.88 31 MET B N 1
ATOM 1006 C CA . MET B 1 31 ? 8.039 -21.125 -11.867 1 86.88 31 MET B CA 1
ATOM 1007 C C . MET B 1 31 ? 8.461 -21.156 -10.406 1 86.88 31 MET B C 1
ATOM 1009 O O . MET B 1 31 ? 8.766 -22.219 -9.867 1 86.88 31 MET B O 1
ATOM 1013 N N . THR B 1 32 ? 8.508 -19.938 -9.82 1 88.69 32 THR B N 1
ATOM 1014 C CA . THR B 1 32 ? 8.578 -19.844 -8.367 1 88.69 32 THR B CA 1
ATOM 1015 C C . THR B 1 32 ? 7.188 -19.656 -7.766 1 88.69 32 THR B C 1
ATOM 1017 O O . THR B 1 32 ? 6.418 -18.812 -8.219 1 88.69 32 THR B O 1
ATOM 1020 N N . VAL B 1 33 ? 6.945 -20.5 -6.77 1 92 33 VAL B N 1
ATOM 1021 C CA . VAL B 1 33 ? 5.609 -20.453 -6.188 1 92 33 VAL B CA 1
ATOM 1022 C C . VAL B 1 33 ? 5.688 -19.953 -4.75 1 92 33 VAL B C 1
ATOM 1024 O O . VAL B 1 33 ? 6.598 -20.312 -4.004 1 92 33 VAL B O 1
ATOM 1027 N N . PHE B 1 34 ? 4.773 -19.141 -4.434 1 93.88 34 PHE B N 1
ATOM 1028 C CA . PHE B 1 34 ? 4.566 -18.656 -3.074 1 93.88 34 PHE B CA 1
ATOM 1029 C C . PHE B 1 34 ? 3.189 -19.047 -2.559 1 93.88 34 PHE B C 1
ATOM 1031 O O . PHE B 1 34 ? 2.219 -19.078 -3.32 1 93.88 34 PHE B O 1
ATOM 1038 N N . LYS B 1 35 ? 3.135 -19.328 -1.301 1 95.12 35 LYS B N 1
ATOM 1039 C CA . LYS B 1 35 ? 1.867 -19.656 -0.656 1 95.12 35 LYS B CA 1
ATOM 1040 C C . LYS B 1 35 ? 1.66 -18.828 0.603 1 95.12 35 LYS B C 1
ATOM 1042 O O . LYS B 1 35 ? 2.613 -18.547 1.332 1 95.12 35 LYS B O 1
ATOM 1047 N N . GLY B 1 36 ? 0.401 -18.516 0.811 1 96.81 36 GLY B N 1
ATOM 1048 C CA . GLY B 1 36 ? 0.075 -17.766 2.012 1 96.81 36 GLY B CA 1
ATOM 1049 C C . GLY B 1 36 ? -1.409 -17.484 2.16 1 96.81 36 GLY B C 1
ATOM 1050 O O . GLY B 1 36 ? -2.238 -18.359 1.876 1 96.81 36 GLY B O 1
ATOM 1051 N N . SER B 1 37 ? -1.747 -16.312 2.701 1 97.5 37 SER B N 1
ATOM 1052 C CA . SER B 1 37 ? -3.146 -16.016 2.98 1 97.5 37 SER B CA 1
ATOM 1053 C C . SER B 1 37 ? -3.441 -14.523 2.803 1 97.5 37 SER B C 1
ATOM 1055 O O . SER B 1 37 ? -2.527 -13.695 2.848 1 97.5 37 SER B O 1
ATOM 1057 N N . LYS B 1 38 ? -4.613 -14.352 2.639 1 96.19 38 LYS B N 1
ATOM 1058 C CA . LYS B 1 38 ? -5.188 -13.016 2.549 1 96.19 38 LYS B CA 1
ATOM 1059 C C . LYS B 1 38 ? -5.977 -12.672 3.807 1 96.19 38 LYS B C 1
ATOM 1061 O O . LYS B 1 38 ? -6.824 -13.453 4.246 1 96.19 38 LYS B O 1
ATOM 1066 N N . LYS B 1 39 ? -5.707 -11.547 4.391 1 96.12 39 LYS B N 1
ATOM 1067 C CA . LYS B 1 39 ? -6.426 -11.039 5.555 1 96.12 39 LYS B CA 1
ATOM 1068 C C . LYS B 1 39 ? -6.844 -9.586 5.359 1 96.12 39 LYS B C 1
ATOM 1070 O O . LYS B 1 39 ? -6.117 -8.805 4.738 1 96.12 39 LYS B O 1
ATOM 1075 N N . GLU B 1 40 ? -7.945 -9.234 5.906 1 95.69 40 GLU B N 1
ATOM 1076 C CA . GLU B 1 40 ? -8.391 -7.844 5.848 1 95.69 40 GLU B CA 1
ATOM 1077 C C . GLU B 1 40 ? -7.359 -6.902 6.457 1 95.69 40 GLU B C 1
ATOM 1079 O O . GLU B 1 40 ? -6.789 -7.195 7.508 1 95.69 40 GLU B O 1
ATOM 1084 N N . ALA B 1 41 ? -7.129 -5.816 5.727 1 96 41 ALA B N 1
ATOM 1085 C CA . ALA B 1 41 ? -6.176 -4.836 6.242 1 96 41 ALA B CA 1
ATOM 1086 C C . ALA B 1 41 ? -6.742 -4.113 7.461 1 96 41 ALA B C 1
ATOM 1088 O O . ALA B 1 41 ? -7.945 -3.863 7.539 1 96 41 ALA B O 1
ATOM 1089 N N . LYS B 1 42 ? -5.816 -3.762 8.359 1 93.38 42 LYS B N 1
ATOM 1090 C CA . LYS B 1 42 ? -6.227 -2.961 9.508 1 93.38 42 LYS B CA 1
ATOM 1091 C C . LYS B 1 42 ? -6.531 -1.523 9.094 1 93.38 42 LYS B C 1
ATOM 1093 O O . LYS B 1 42 ? -5.91 -0.989 8.18 1 93.38 42 LYS B O 1
ATOM 1098 N N . ALA B 1 43 ? -7.367 -0.943 9.867 1 88.44 43 ALA B N 1
ATOM 1099 C CA . ALA B 1 43 ? -7.82 0.415 9.578 1 88.44 43 ALA B CA 1
ATOM 1100 C C . ALA B 1 43 ? -6.684 1.419 9.734 1 88.44 43 ALA B C 1
ATOM 1102 O O . ALA B 1 43 ? -6.754 2.537 9.219 1 88.44 43 ALA B O 1
ATOM 1103 N N . LYS B 1 44 ? -5.672 1.011 10.305 1 93.19 44 LYS B N 1
ATOM 1104 C CA . LYS B 1 44 ? -4.586 1.948 10.578 1 93.19 44 LYS B CA 1
ATOM 1105 C C . LYS B 1 44 ? -3.727 2.172 9.344 1 93.19 44 LYS B C 1
ATOM 1107 O O . LYS B 1 44 ? -2.875 3.062 9.32 1 93.19 44 LYS B O 1
ATOM 1112 N N . GLU B 1 45 ? -3.867 1.349 8.352 1 94.81 45 GLU B N 1
ATOM 1113 C CA . GLU B 1 45 ? -3.049 1.469 7.148 1 94.81 45 GLU B CA 1
ATOM 1114 C C . GLU B 1 45 ? -3.863 2.016 5.98 1 94.81 45 GLU B C 1
ATOM 1116 O O . GLU B 1 45 ? -5.02 1.628 5.785 1 94.81 45 GLU B O 1
ATOM 1121 N N . CYS B 1 46 ? -3.254 2.836 5.188 1 94.38 46 CYS B N 1
ATOM 1122 C CA . CYS B 1 46 ? -3.805 3.312 3.924 1 94.38 46 CYS B CA 1
ATOM 1123 C C . CYS B 1 46 ? -2.691 3.633 2.932 1 94.38 46 CYS B C 1
ATOM 1125 O O . CYS B 1 46 ? -1.513 3.625 3.291 1 94.38 46 CYS B O 1
ATOM 1127 N N . LEU B 1 47 ? -3.088 3.785 1.78 1 94.75 47 LEU B N 1
ATOM 1128 C CA . LEU B 1 47 ? -2.148 4.203 0.744 1 94.75 47 LEU B CA 1
ATOM 1129 C C . LEU B 1 47 ? -2.24 5.703 0.501 1 94.75 47 LEU B C 1
ATOM 1131 O O . LEU B 1 47 ? -3.338 6.266 0.467 1 94.75 47 LEU B O 1
ATOM 1135 N N . LEU B 1 48 ? -1.105 6.238 0.297 1 92.88 48 LEU B N 1
ATOM 1136 C CA . LEU B 1 48 ? -0.977 7.652 -0.038 1 92.88 48 LEU B CA 1
ATOM 1137 C C . LEU B 1 48 ? -0.407 7.828 -1.441 1 92.88 48 LEU B C 1
ATOM 1139 O O . LEU B 1 48 ? 0.675 7.32 -1.746 1 92.88 48 LEU B O 1
ATOM 1143 N N . PHE B 1 49 ? -1.132 8.344 -2.211 1 91.88 49 PHE B N 1
ATOM 1144 C CA . PHE B 1 49 ? -0.647 8.75 -3.523 1 91.88 49 PHE B CA 1
ATOM 1145 C C . PHE B 1 49 ? -0.258 10.227 -3.521 1 91.88 49 PHE B C 1
ATOM 1147 O O . PHE B 1 49 ? -1.091 11.094 -3.25 1 91.88 49 PHE B O 1
ATOM 1154 N N . PHE B 1 50 ? 0.912 10.523 -3.863 1 87.88 50 PHE B N 1
ATOM 1155 C CA . PHE B 1 50 ? 1.439 11.883 -3.783 1 87.88 50 PHE B CA 1
ATOM 1156 C C . PHE B 1 50 ? 1.808 12.398 -5.168 1 87.88 50 PHE B C 1
ATOM 1158 O O . PHE B 1 50 ? 2.682 11.844 -5.836 1 87.88 50 PHE B O 1
ATOM 1165 N N . ASP B 1 51 ? 1.086 13.453 -5.59 1 86 51 ASP B N 1
ATOM 1166 C CA . ASP B 1 51 ? 1.468 14.164 -6.809 1 86 51 ASP B CA 1
ATOM 1167 C C . ASP B 1 51 ? 2.535 15.219 -6.52 1 86 51 ASP B C 1
ATOM 1169 O O . ASP B 1 51 ? 2.23 16.297 -6 1 86 51 ASP B O 1
ATOM 1173 N N . LYS B 1 52 ? 3.648 14.883 -6.934 1 80.44 52 LYS B N 1
ATOM 1174 C CA . LYS B 1 52 ? 4.785 15.75 -6.617 1 80.44 52 LYS B CA 1
ATOM 1175 C C . LYS B 1 52 ? 4.695 17.078 -7.371 1 80.44 52 LYS B C 1
ATOM 1177 O O . LYS B 1 52 ? 5.277 18.078 -6.945 1 80.44 52 LYS B O 1
ATOM 1182 N N . LYS B 1 53 ? 4.02 17.016 -8.445 1 83.06 53 LYS B N 1
ATOM 1183 C CA . LYS B 1 53 ? 3.924 18.219 -9.25 1 83.06 53 LYS B CA 1
ATOM 1184 C C . LYS B 1 53 ? 2.961 19.234 -8.617 1 83.06 53 LYS B C 1
ATOM 1186 O O . LYS B 1 53 ? 3.25 20.422 -8.562 1 83.06 53 LYS B O 1
ATOM 1191 N N . THR B 1 54 ? 1.889 18.766 -8.117 1 82.94 54 THR B N 1
ATOM 1192 C CA . THR B 1 54 ? 0.847 19.656 -7.609 1 82.94 54 THR B CA 1
ATOM 1193 C C . THR B 1 54 ? 0.911 19.734 -6.086 1 82.94 54 THR B C 1
ATOM 1195 O O . THR B 1 54 ? 0.375 20.672 -5.488 1 82.94 54 THR B O 1
ATOM 1198 N N . GLY B 1 55 ? 1.513 18.75 -5.488 1 79.06 55 GLY B N 1
ATOM 1199 C CA . GLY B 1 55 ? 1.521 18.688 -4.035 1 79.06 55 GLY B CA 1
ATOM 1200 C C . GLY B 1 55 ? 0.234 18.125 -3.453 1 79.06 55 GLY B C 1
ATOM 1201 O O . GLY B 1 55 ? -0.024 18.281 -2.256 1 79.06 55 GLY B O 1
ATOM 1202 N N . LYS B 1 56 ? -0.535 17.594 -4.266 1 82.88 56 LYS B N 1
ATOM 1203 C CA . LYS B 1 56 ? -1.779 17 -3.775 1 82.88 56 LYS B CA 1
ATOM 1204 C C . LYS B 1 56 ? -1.576 15.555 -3.346 1 82.88 56 LYS B C 1
ATOM 1206 O O . LYS B 1 56 ? -0.76 14.836 -3.928 1 82.88 56 LYS B O 1
ATOM 1211 N N . VAL B 1 57 ? -2.453 15.227 -2.355 1 87.25 57 VAL B N 1
ATOM 1212 C CA . VAL B 1 57 ? -2.379 13.859 -1.833 1 87.25 57 VAL B CA 1
ATOM 1213 C C . VAL B 1 57 ? -3.75 13.195 -1.93 1 87.25 57 VAL B C 1
ATOM 1215 O O . VAL B 1 57 ? -4.777 13.844 -1.714 1 87.25 57 VAL B O 1
ATOM 1218 N N . ARG B 1 58 ? -3.727 12 -2.293 1 88.31 58 ARG B N 1
ATOM 1219 C CA . ARG B 1 58 ? -4.914 11.156 -2.289 1 88.31 58 ARG B CA 1
ATOM 1220 C C . ARG B 1 58 ? -4.707 9.93 -1.4 1 88.31 58 ARG B C 1
ATOM 1222 O O . ARG B 1 58 ? -3.643 9.312 -1.425 1 88.31 58 ARG B O 1
ATOM 1229 N N . LEU B 1 59 ? -5.773 9.711 -0.621 1 89.44 59 LEU B N 1
ATOM 1230 C CA . LEU B 1 59 ? -5.734 8.539 0.248 1 89.44 59 LEU B CA 1
ATOM 1231 C C . LEU B 1 59 ? -6.617 7.426 -0.305 1 89.44 59 LEU B C 1
ATOM 1233 O O . LEU B 1 59 ? -7.691 7.691 -0.855 1 89.44 59 LEU B O 1
ATOM 1237 N N . GLU B 1 60 ? -6.027 6.203 -0.08 1 91 60 GLU B N 1
ATOM 1238 C CA . GLU B 1 60 ? -6.777 5.027 -0.503 1 91 60 GLU B CA 1
ATOM 1239 C C . GLU B 1 60 ? -6.742 3.936 0.562 1 91 60 GLU B C 1
ATOM 1241 O O . GLU B 1 60 ? -5.699 3.688 1.17 1 91 60 GLU B O 1
ATOM 1246 N N . LYS B 1 61 ? -7.957 3.357 0.63 1 92.56 61 LYS B N 1
ATOM 1247 C CA . LYS B 1 61 ? -8.047 2.252 1.581 1 92.56 61 LYS B CA 1
ATOM 1248 C C . LYS B 1 61 ? -7.402 0.989 1.019 1 92.56 61 LYS B C 1
ATOM 1250 O O . LYS B 1 61 ? -7.57 0.672 -0.161 1 92.56 61 LYS B O 1
ATOM 1255 N N . ILE B 1 62 ? -6.664 0.286 1.849 1 95.94 62 ILE B N 1
ATOM 1256 C CA . ILE B 1 62 ? -6.184 -1.056 1.539 1 95.94 62 ILE B CA 1
ATOM 1257 C C . ILE B 1 62 ? -7.219 -2.09 1.975 1 95.94 62 ILE B C 1
ATOM 1259 O O . ILE B 1 62 ? -7.602 -2.139 3.145 1 95.94 62 ILE B O 1
ATOM 1263 N N . ALA B 1 63 ? -7.609 -2.85 1.034 1 95.44 63 ALA B N 1
ATOM 1264 C CA . ALA B 1 63 ? -8.656 -3.818 1.337 1 95.44 63 ALA B CA 1
ATOM 1265 C C . ALA B 1 63 ? -8.117 -4.977 2.166 1 95.44 63 ALA B C 1
ATOM 1267 O O . ALA B 1 63 ? -8.75 -5.406 3.135 1 95.44 63 ALA B O 1
ATOM 1268 N N . SER B 1 64 ? -6.973 -5.492 1.788 1 96.5 64 SER B N 1
ATOM 1269 C CA . SER B 1 64 ? -6.426 -6.668 2.461 1 96.5 64 SER B CA 1
ATOM 1270 C C . SER B 1 64 ? -4.906 -6.719 2.338 1 96.5 64 SER B C 1
ATOM 1272 O O . SER B 1 64 ? -4.336 -6.141 1.414 1 96.5 64 SER B O 1
ATOM 1274 N N . ASN B 1 65 ? -4.371 -7.32 3.303 1 97.38 65 ASN B N 1
ATOM 1275 C CA . ASN B 1 65 ? -2.977 -7.742 3.225 1 97.38 65 ASN B CA 1
ATOM 1276 C C . ASN B 1 65 ? -2.852 -9.195 2.793 1 97.38 65 ASN B C 1
ATOM 1278 O O . ASN B 1 65 ? -3.578 -10.062 3.287 1 97.38 65 ASN B O 1
ATOM 1282 N N . ILE B 1 66 ? -1.956 -9.445 1.919 1 96.94 66 ILE B N 1
ATOM 1283 C CA . ILE B 1 66 ? -1.635 -10.781 1.439 1 96.94 66 ILE B CA 1
ATOM 1284 C C . ILE B 1 66 ? -0.19 -11.125 1.799 1 96.94 66 ILE B C 1
ATOM 1286 O O . ILE B 1 66 ? 0.747 -10.516 1.283 1 96.94 66 ILE B O 1
ATOM 1290 N N . ASN B 1 67 ? -0.091 -12.039 2.666 1 97.44 67 ASN B N 1
ATOM 1291 C CA . ASN B 1 67 ? 1.227 -12.531 3.057 1 97.44 67 ASN B CA 1
ATOM 1292 C C . ASN B 1 67 ? 1.516 -13.898 2.455 1 97.44 67 ASN B C 1
ATOM 1294 O O . ASN B 1 67 ? 0.783 -14.859 2.705 1 97.44 67 ASN B O 1
ATOM 1298 N N . VAL B 1 68 ? 2.688 -13.953 1.706 1 96.62 68 VAL B N 1
ATOM 1299 C CA . VAL B 1 68 ? 3.027 -15.227 1.088 1 96.62 68 VAL B CA 1
ATOM 1300 C C . VAL B 1 68 ? 4.492 -15.562 1.359 1 96.62 68 VAL B C 1
ATOM 1302 O O . VAL B 1 68 ? 5.305 -14.664 1.601 1 96.62 68 VAL B O 1
ATOM 1305 N N . LYS B 1 69 ? 4.781 -16.859 1.288 1 96.31 69 LYS B N 1
ATOM 1306 C CA . LYS B 1 69 ? 6.129 -17.391 1.467 1 96.31 69 LYS B CA 1
ATOM 1307 C C . LYS B 1 69 ? 6.52 -18.297 0.307 1 96.31 69 LYS B C 1
ATOM 1309 O O . LYS B 1 69 ? 5.691 -19.062 -0.2 1 96.31 69 LYS B O 1
ATOM 1314 N N . LYS B 1 70 ? 7.824 -18.172 -0.08 1 93.56 70 LYS B N 1
ATOM 1315 C CA . LYS B 1 70 ? 8.336 -19.047 -1.131 1 93.56 70 LYS B CA 1
ATOM 1316 C C . LYS B 1 70 ? 8.25 -20.516 -0.714 1 93.56 70 LYS B C 1
ATOM 1318 O O . LYS B 1 70 ? 8.633 -20.859 0.404 1 93.56 70 LYS B O 1
ATOM 1323 N N . THR B 1 71 ? 7.812 -21.281 -1.719 1 91.5 71 THR B N 1
ATOM 1324 C CA . THR B 1 71 ? 7.699 -22.703 -1.435 1 91.5 71 THR B CA 1
ATOM 1325 C C . THR B 1 71 ? 8.852 -23.469 -2.076 1 91.5 71 THR B C 1
ATOM 1327 O O . THR B 1 71 ? 9.344 -23.094 -3.141 1 91.5 71 THR B O 1
ATOM 1330 N N . SER B 1 72 ? 9.945 -24 -1.441 1 73.81 72 SER B N 1
ATOM 1331 C CA . SER B 1 72 ? 11.023 -24.797 -2.014 1 73.81 72 SER B CA 1
ATOM 1332 C C . SER B 1 72 ? 10.508 -25.703 -3.137 1 73.81 72 SER B C 1
ATOM 1334 O O . SER B 1 72 ? 11.18 -25.875 -4.156 1 73.81 72 SER B O 1
ATOM 1336 N N . SER B 1 73 ? 9.922 -26.844 -2.914 1 55.69 73 SER B N 1
ATOM 1337 C CA . SER B 1 73 ? 9.883 -28.062 -3.711 1 55.69 73 SER B CA 1
ATOM 1338 C C . SER B 1 73 ? 8.953 -27.906 -4.91 1 55.69 73 SER B C 1
ATOM 1340 O O . SER B 1 73 ? 9 -28.703 -5.848 1 55.69 73 SER B O 1
ATOM 1342 N N . SER B 1 74 ? 7.668 -27.312 -4.922 1 49.84 74 SER B N 1
ATOM 1343 C CA . SER B 1 74 ? 6.621 -28 -5.668 1 49.84 74 SER B CA 1
ATOM 1344 C C . SER B 1 74 ? 6.539 -27.484 -7.102 1 49.84 74 SER B C 1
ATOM 1346 O O . SER B 1 74 ? 6.609 -26.281 -7.34 1 49.84 74 SER B O 1
ATOM 1348 N N . SER B 1 75 ? 7.035 -28.312 -8.031 1 45.84 75 SER B N 1
ATOM 1349 C CA . SER B 1 75 ? 6.691 -28.234 -9.445 1 45.84 75 SER B CA 1
ATOM 1350 C C . SER B 1 75 ? 5.23 -27.844 -9.641 1 45.84 75 SER B C 1
ATOM 1352 O O . SER B 1 75 ? 4.332 -28.516 -9.125 1 45.84 75 SER B O 1
ATOM 1354 N N . PHE B 1 76 ? 5.023 -26.656 -9.742 1 47.59 76 PHE B N 1
ATOM 1355 C CA . PHE B 1 76 ? 3.67 -26.391 -10.211 1 47.59 76 PHE B CA 1
ATOM 1356 C C . PHE B 1 76 ? 3.299 -27.344 -11.344 1 47.59 76 PHE B C 1
ATOM 1358 O O . PHE B 1 76 ? 4.016 -27.438 -12.344 1 47.59 76 PHE B O 1
ATOM 1365 N N . PRO B 1 77 ? 2.684 -28.469 -11.133 1 40.38 77 PRO B N 1
ATOM 1366 C CA . PRO B 1 77 ? 2.309 -29.312 -12.266 1 40.38 77 PRO B CA 1
ATOM 1367 C C . PRO B 1 77 ? 1.834 -28.516 -13.477 1 40.38 77 PRO B C 1
ATOM 1369 O O . PRO B 1 77 ? 2.197 -28.828 -14.609 1 40.38 77 PRO B O 1
ATOM 1372 N N . GLY B 1 78 ? 0.693 -27.953 -13.359 1 37.88 78 GLY B N 1
ATOM 1373 C CA . GLY B 1 78 ? -0.253 -27.844 -14.461 1 37.88 78 GLY B CA 1
ATOM 1374 C C . GLY B 1 78 ? 0.071 -26.719 -15.422 1 37.88 78 GLY B C 1
ATOM 1375 O O . GLY B 1 78 ? -0.767 -26.328 -16.234 1 37.88 78 GLY B O 1
ATOM 1376 N N . ALA B 1 79 ? 0.841 -25.812 -15.164 1 38.31 79 ALA B N 1
ATOM 1377 C CA . ALA B 1 79 ? 0.595 -24.719 -16.094 1 38.31 79 ALA B CA 1
ATOM 1378 C C . ALA B 1 79 ? 0.964 -25.125 -17.516 1 38.31 79 ALA B C 1
ATOM 1380 O O . ALA B 1 79 ? 2.111 -25.484 -17.797 1 38.31 79 ALA B O 1
ATOM 1381 N N . ASP B 1 80 ? 0.122 -25.766 -18.281 1 32.78 80 ASP B N 1
ATOM 1382 C CA . ASP B 1 80 ? 0.317 -25.844 -19.719 1 32.78 80 ASP B CA 1
ATOM 1383 C C . ASP B 1 80 ? 0.697 -24.484 -20.297 1 32.78 80 ASP B C 1
ATOM 1385 O O . ASP B 1 80 ? -0.041 -23.5 -20.141 1 32.78 80 ASP B O 1
ATOM 1389 N N . SER B 1 81 ? 1.918 -24.203 -20.266 1 34.12 81 SER B N 1
ATOM 1390 C CA . SER B 1 81 ? 2.551 -23.031 -20.859 1 34.12 81 SER B CA 1
ATOM 1391 C C . SER B 1 81 ? 2.102 -22.828 -22.312 1 34.12 81 SER B C 1
ATOM 1393 O O . SER B 1 81 ? 2.525 -23.562 -23.203 1 34.12 81 SER B O 1
ATOM 1395 N N . SER B 1 82 ? 0.812 -22.625 -22.625 1 28.77 82 SER B N 1
ATOM 1396 C CA . SER B 1 82 ? 0.655 -22.266 -24.031 1 28.77 82 SER B CA 1
ATOM 1397 C C . SER B 1 82 ? 1.479 -21.031 -24.375 1 28.77 82 SER B C 1
ATOM 1399 O O . SER B 1 82 ? 1.563 -20.094 -23.594 1 28.77 82 SER B O 1
ATOM 1401 N N . SER B 1 83 ? 2.465 -21.203 -25.203 1 28.5 83 SER B N 1
ATOM 1402 C CA . SER B 1 83 ? 3.404 -20.312 -25.875 1 28.5 83 SER B CA 1
ATOM 1403 C C . SER B 1 83 ? 2.676 -19.203 -26.609 1 28.5 83 SER B C 1
ATOM 1405 O O . SER B 1 83 ? 2.229 -19.391 -27.75 1 28.5 83 SER B O 1
ATOM 1407 N N . SER B 1 84 ? 1.699 -18.5 -26.109 1 28.97 84 SER B N 1
ATOM 1408 C CA . SER B 1 84 ? 1.214 -17.484 -27.047 1 28.97 84 SER B CA 1
ATOM 1409 C C . SER B 1 84 ? 2.344 -16.578 -27.516 1 28.97 84 SER B C 1
ATOM 1411 O O . SER B 1 84 ? 3.344 -16.406 -26.812 1 28.97 84 SER B O 1
ATOM 1413 N N . SER B 1 85 ? 2.309 -16.281 -28.938 1 27.39 85 SER B N 1
ATOM 1414 C CA . SER B 1 85 ? 3.035 -15.5 -29.922 1 27.39 85 SER B CA 1
ATOM 1415 C C . SER B 1 85 ? 3.225 -14.062 -29.469 1 27.39 85 SER B C 1
ATOM 1417 O O . SER B 1 85 ? 2.48 -13.57 -28.609 1 27.39 85 SER B O 1
ATOM 1419 N N . ASP B 1 86 ? 4.262 -13.398 -30.203 1 30.61 86 ASP B N 1
ATOM 1420 C CA . ASP B 1 86 ? 5.176 -12.266 -30.141 1 30.61 86 ASP B CA 1
ATOM 1421 C C . ASP B 1 86 ? 4.445 -10.953 -30.422 1 30.61 86 ASP B C 1
ATOM 1423 O O . ASP B 1 86 ? 5.07 -9.938 -30.734 1 30.61 86 ASP B O 1
ATOM 1427 N N . SER B 1 87 ? 3.113 -10.852 -30.406 1 30.61 87 SER B N 1
ATOM 1428 C CA . SER B 1 87 ? 2.805 -9.617 -31.109 1 30.61 87 SER B CA 1
ATOM 1429 C C . SER B 1 87 ? 3.432 -8.406 -30.422 1 30.61 87 SER B C 1
ATOM 1431 O O . SER B 1 87 ? 3.445 -8.32 -29.203 1 30.61 87 SER B O 1
ATOM 1433 N N . SER B 1 88 ? 4.355 -7.805 -31.188 1 29.97 88 SER B N 1
ATOM 1434 C CA . SER B 1 88 ? 5.125 -6.586 -30.938 1 29.97 88 SER B CA 1
ATOM 1435 C C . SER B 1 88 ? 4.207 -5.391 -30.703 1 29.97 88 SER B C 1
ATOM 1437 O O . SER B 1 88 ? 3.955 -4.605 -31.625 1 29.97 88 SER B O 1
ATOM 1439 N N . SER B 1 89 ? 2.975 -5.551 -30.297 1 30.48 89 SER B N 1
ATOM 1440 C CA . SER B 1 89 ? 2.318 -4.25 -30.406 1 30.48 89 SER B CA 1
ATOM 1441 C C . SER B 1 89 ? 3.098 -3.176 -29.656 1 30.48 89 SER B C 1
ATOM 1443 O O . SER B 1 89 ? 3.682 -3.443 -28.609 1 30.48 89 SER B O 1
ATOM 1445 N N . ASP B 1 90 ? 3.68 -2.348 -30.5 1 30.38 90 ASP B N 1
ATOM 1446 C CA . ASP B 1 90 ? 4.254 -1.061 -30.125 1 30.38 90 ASP B CA 1
ATOM 1447 C C . ASP B 1 90 ? 3.312 -0.283 -29.203 1 30.38 90 ASP B C 1
ATOM 1449 O O . ASP B 1 90 ? 2.338 0.312 -29.672 1 30.38 90 ASP B O 1
ATOM 1453 N N . ASP B 1 91 ? 2.629 -0.898 -28.375 1 33.19 91 ASP B N 1
ATOM 1454 C CA . ASP B 1 91 ? 1.795 -0.003 -27.578 1 33.19 91 ASP B CA 1
ATOM 1455 C C . ASP B 1 91 ? 2.617 1.148 -27 1 33.19 91 ASP B C 1
ATOM 1457 O O . ASP B 1 91 ? 3.719 0.938 -26.484 1 33.19 91 ASP B O 1
ATOM 1461 N N . SER B 1 92 ? 2.645 2.207 -27.828 1 33.19 92 SER B N 1
ATOM 1462 C CA . SER B 1 92 ? 3.025 3.494 -27.25 1 33.19 92 SER B CA 1
ATOM 1463 C C . SER B 1 92 ? 2.475 3.65 -25.828 1 33.19 92 SER B C 1
ATOM 1465 O O . SER B 1 92 ? 1.258 3.664 -25.641 1 33.19 92 SER B O 1
ATOM 1467 N N . ASP B 1 93 ? 3.062 2.949 -25 1 35.19 93 ASP B N 1
ATOM 1468 C CA . ASP B 1 93 ? 2.748 3.145 -23.578 1 35.19 93 ASP B CA 1
ATOM 1469 C C . ASP B 1 93 ? 2.693 4.629 -23.234 1 35.19 93 ASP B C 1
ATOM 1471 O O . ASP B 1 93 ? 3.697 5.336 -23.344 1 35.19 93 ASP B O 1
ATOM 1475 N N . SER B 1 94 ? 1.825 5.355 -23.938 1 35 94 SER B N 1
ATOM 1476 C CA . SER B 1 94 ? 1.637 6.637 -23.266 1 35 94 SER B CA 1
ATOM 1477 C C . SER B 1 94 ? 1.617 6.465 -21.75 1 35 94 SER B C 1
ATOM 1479 O O . SER B 1 94 ? 0.693 5.863 -21.203 1 35 94 SER B O 1
ATOM 1481 N N . ASP B 1 95 ? 2.719 6.098 -21.266 1 37.62 95 ASP B N 1
ATOM 1482 C CA . ASP B 1 95 ? 2.895 6.125 -19.812 1 37.62 95 ASP B CA 1
ATOM 1483 C C . ASP B 1 95 ? 2.289 7.391 -19.219 1 37.62 95 ASP B C 1
ATOM 1485 O O . ASP B 1 95 ? 2.887 8.469 -19.297 1 37.62 95 ASP B O 1
ATOM 1489 N N . SER B 1 96 ? 1.196 7.809 -19.766 1 41.25 96 SER B N 1
ATOM 1490 C CA . SER B 1 96 ? 0.702 8.781 -18.797 1 41.25 96 SER B CA 1
ATOM 1491 C C . SER B 1 96 ? 0.91 8.289 -17.375 1 41.25 96 SER B C 1
ATOM 1493 O O . SER B 1 96 ? 0.035 7.633 -16.797 1 41.25 96 SER B O 1
ATOM 1495 N N . GLY B 1 97 ? 1.921 7.527 -17.188 1 45.25 97 GLY B N 1
ATOM 1496 C CA . GLY B 1 97 ? 2.305 7.055 -15.867 1 45.25 97 GLY B CA 1
ATOM 1497 C C . GLY B 1 97 ? 1.949 8.031 -14.766 1 45.25 97 GLY B C 1
ATOM 1498 O O . GLY B 1 97 ? 2.209 9.227 -14.875 1 45.25 97 GLY B O 1
ATOM 1499 N N . SER B 1 98 ? 0.797 7.938 -14.289 1 55.59 98 SER B N 1
ATOM 1500 C CA . SER B 1 98 ? 0.523 8.688 -13.07 1 55.59 98 SER B CA 1
ATOM 1501 C C . SER B 1 98 ? 1.799 8.93 -12.273 1 55.59 98 SER B C 1
ATOM 1503 O O . SER B 1 98 ? 2.545 7.988 -11.992 1 55.59 98 SER B O 1
ATOM 1505 N N . ASP B 1 99 ? 2.455 10.016 -12.539 1 74.62 99 ASP B N 1
ATOM 1506 C CA . ASP B 1 99 ? 3.633 10.555 -11.867 1 74.62 99 ASP B CA 1
ATOM 1507 C C . ASP B 1 99 ? 3.459 10.531 -10.352 1 74.62 99 ASP B C 1
ATOM 1509 O O . ASP B 1 99 ? 4.234 11.156 -9.625 1 74.62 99 ASP B O 1
ATOM 1513 N N . ASP B 1 100 ? 2.467 9.859 -9.93 1 85.94 100 ASP B N 1
ATOM 1514 C CA . ASP B 1 100 ? 2.285 9.883 -8.477 1 85.94 100 ASP B CA 1
ATOM 1515 C C . ASP B 1 100 ? 3.227 8.898 -7.793 1 85.94 100 ASP B C 1
ATOM 1517 O O . ASP B 1 100 ? 3.457 7.793 -8.297 1 85.94 100 ASP B O 1
ATOM 1521 N N . GLU B 1 101 ? 3.805 9.383 -6.707 1 91.81 101 GLU B N 1
ATOM 1522 C CA . GLU B 1 101 ? 4.516 8.477 -5.809 1 91.81 101 GLU B CA 1
ATOM 1523 C C . GLU B 1 101 ? 3.547 7.77 -4.867 1 91.81 101 GLU B C 1
ATOM 1525 O O . GLU B 1 101 ? 2.66 8.398 -4.285 1 91.81 101 GLU B O 1
ATOM 1530 N N . VAL B 1 102 ? 3.703 6.465 -4.762 1 94.31 102 VAL B N 1
ATOM 1531 C CA . VAL B 1 102 ? 2.82 5.68 -3.906 1 94.31 102 VAL B CA 1
ATOM 1532 C C . VAL B 1 102 ? 3.545 5.309 -2.613 1 94.31 102 VAL B C 1
ATOM 1534 O O . VAL B 1 102 ? 4.605 4.684 -2.648 1 94.31 102 VAL B O 1
ATOM 1537 N N . CYS B 1 103 ? 2.861 5.691 -1.473 1 95.31 103 CYS B N 1
ATOM 1538 C CA . CYS B 1 103 ? 3.404 5.387 -0.154 1 95.31 103 CYS B CA 1
ATOM 1539 C C . CYS B 1 103 ? 2.369 4.68 0.712 1 95.31 103 CYS B C 1
ATOM 1541 O O . CYS B 1 103 ? 1.166 4.871 0.531 1 95.31 103 CYS B O 1
ATOM 1543 N N . ARG B 1 104 ? 2.865 3.889 1.524 1 96.38 104 ARG B N 1
ATOM 1544 C CA . ARG B 1 104 ? 2.016 3.309 2.559 1 96.38 104 ARG B CA 1
ATOM 1545 C C . ARG B 1 104 ? 2.092 4.117 3.85 1 96.38 104 ARG B C 1
ATOM 1547 O O . ARG B 1 104 ? 3.184 4.383 4.355 1 96.38 104 ARG B O 1
ATOM 1554 N N . LEU B 1 105 ? 0.955 4.543 4.312 1 95.94 105 LEU B N 1
ATOM 1555 C CA . LEU B 1 105 ? 0.857 5.297 5.555 1 95.94 105 LEU B CA 1
ATOM 1556 C C . LEU B 1 105 ? 0.289 4.434 6.676 1 95.94 105 LEU B C 1
ATOM 1558 O O . LEU B 1 105 ? -0.753 3.795 6.504 1 95.94 105 LEU B O 1
ATOM 1562 N N . ILE B 1 106 ? 0.982 4.379 7.75 1 95.94 106 ILE B N 1
ATOM 1563 C CA . ILE B 1 106 ? 0.56 3.641 8.938 1 95.94 106 ILE B CA 1
ATOM 1564 C C . ILE B 1 106 ? 0.429 4.594 10.117 1 95.94 106 ILE B C 1
ATOM 1566 O O . ILE B 1 106 ? 1.403 5.234 10.523 1 95.94 106 ILE B O 1
ATOM 1570 N N . ALA B 1 107 ? -0.741 4.617 10.656 1 94 107 ALA B N 1
ATOM 1571 C CA . ALA B 1 107 ? -0.985 5.52 11.781 1 94 1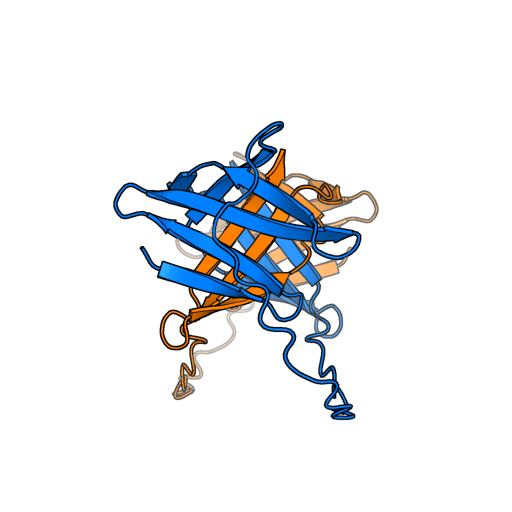07 ALA B CA 1
ATOM 1572 C C . ALA B 1 107 ? -1.271 4.738 13.062 1 94 107 ALA B C 1
ATOM 1574 O O . ALA B 1 107 ? -2.127 3.85 13.078 1 94 107 ALA B O 1
ATOM 1575 N N . TYR B 1 108 ? -0.493 5.098 14.148 1 91.69 108 TYR B N 1
ATOM 1576 C CA . TYR B 1 108 ? -0.657 4.441 15.438 1 91.69 108 TYR B CA 1
ATOM 1577 C C . TYR B 1 108 ? -1.312 5.375 16.453 1 91.69 108 TYR B C 1
ATOM 1579 O O . TYR B 1 108 ? -1.13 6.594 16.391 1 91.69 108 TYR B O 1
#

InterPro domains:
  IPR019194 Transcription elongation factor Eaf, N-terminal [PF09816] (12-73)
  IPR027093 EAF family [PTHR15970] (9-71)

Solvent-accessible surface area (backbone atoms only — not comparable to full-atom values): 12059 Å² total; per-residue (Å²): 110,50,64,26,40,34,93,78,62,29,36,35,36,37,42,92,86,30,36,34,37,36,35,34,65,65,60,87,91,40,64,48,40,26,44,38,36,50,42,75,41,59,88,46,42,33,34,35,36,35,30,75,87,80,32,39,35,44,81,40,74,42,56,25,37,32,46,31,33,63,52,88,79,69,71,74,79,67,71,77,75,75,77,77,83,75,80,70,75,73,66,75,68,73,64,74,55,72,75,49,48,37,29,40,38,34,57,89,110,53,65,27,39,35,94,79,62,29,36,36,36,37,42,93,84,30,36,32,39,35,35,35,64,66,61,88,92,40,64,47,40,27,43,38,36,51,42,73,40,58,87,46,43,32,34,36,37,34,31,75,87,78,33,38,35,44,80,40,76,42,56,26,35,31,47,31,33,62,54,88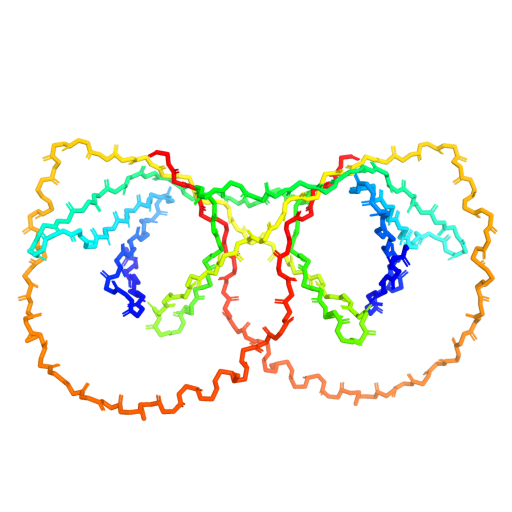,78,72,72,72,77,70,73,77,74,74,79,78,82,75,82,71,71,76,64,76,68,73,66,71,56,74,74,49,46,37,30,38,38,37,56,88

Radius of gyration: 20.68 Å; Cα contacts (8 Å, |Δi|>4): 431; chains: 2; bounding box: 37×60×54 Å

Foldseek 3Di:
DDWDADPQRKIWDADPQFKIKIWHDDPDPDIWIKIWGKAADDPQKWKWWADPVVRDIDIGHDGIDTDIDTDPDDDPPDDPPPPDDDPPPPPPCPCCVPSIDMDMGGDD/DDWDADPQRKIWDADPQFKIKIWHDDPDPDIWIKIWGKDADDPQKWKWWADPVVRDIDIGHDGIDTDIDTDPDDDPPDDPPPPDDDPPPPPPCPCCVPSIDMDMGGHD

Organism: Teladorsagia circumcincta (NCBI:txid45464)

Secondary structure (DSSP, 8-state):
-EEEE-TTS-EEEE-TTSEEEEEEE-STT-EEEEEEEEEEPPTTEEEEEEETTTTEEEEEE--EEEEEEE-SS---S----------------------EEEEEEEE-/-EEEE-TTS-EEEE-TTSEEEEEEE-STT-EEEEEEEEEEPPTTEEEEEEETTTTEEEEEE--EEEEEEE-SS--------------------------EEEEEEEE-

Nearest PDB structures (foldseek):
  1zle-assembly3_C  TM=3.743E-01  e=4.329E+00  Pyrenophora tritici-repentis
  7lbm-assembly1_S  TM=4.752E-01  e=7.462E+00  Homo sapiens
  4zor-assembly1_B  TM=2.184E-01  e=8.005E-01  Emesvirus zinderi
  1zld-assembly1_A  TM=3.706E-01  e=6.692E+00  Pyrenophora tritici-repentis
  5ou7-assembly1_A  TM=2.872E-01  e=7.067E+00  Homo sapiens

pLDDT: mean 75.65, std 23.3, range [27.39, 97.5]